Protein AF-A0A929YUT6-F1 (afdb_monomer_lite)

Foldseek 3Di:
DDPVLLVVVLVCLDPVNPQWQKKWKFKAFLVLDTPDTDIDGLVPDDPVVSNVVSVLLSLQSDDDELFFKDKDFFDPVLVDPPHLLVLQVCCQVVQVPPVVSVVVVSVLLSVQVPDSGIKMKMKIKGKHQQFDADPVGDGDNVHRPDIAIKMKIFIWTWDKDDWDWDQDPVVRDTDTDDIDTDTHRGQWIKMPPRQDPNYGDSRIIMIGGPHSVDRSQSSCCSNRVDGGDPRD

Secondary structure (DSSP, 8-state):
--HHHHHHHHHT-STTT--EEEEEEEEE-TTS-EEEEEEEEGGGS-HHHHHHHHHHHHHHT-S-BTTTEEEEEPPGGGGSTTSHHHHHHHHHHTTT--HHHHHHHHHHHHHH---SS-EEEEEEEEEEEEEEE-TTS-EEEEEEEEEEEEEEEEEEEEEEPPP-EEEETTTTEEEEPPP-EEE-S-SEEEEESEEETTEEETTEEEEEESSTT---HHHHHHHHSSPPPP--

Sequence (232 aa):
MNKAGVLEIRKQFTQERCTIDRICSCYVNHEKEKLFVSHRSFGSLPEEETFKYLELFKHTLGGTFGKNLLSISFPLEEEMTGGKQEFLLKLRDGGLKDEALVDEFFDLVIANYANGENYYIILVHASYDVPGVTKDGIEMEDASENVYEYLLCSICPVTLSKAGLGYNEEKNVIEERNRDWQVEQPGKGFLFPAFIDRASDIHELLYFTKKPDELHPEMIEALFGTVPPLSS

pLDDT: mean 93.46, std 7.9, range [44.5, 98.88]

Radius of gyration: 19.02 Å; chains: 1; bounding box: 51×38×54 Å

Structure (mmCIF, N/CA/C/O backbone):
data_AF-A0A929YUT6-F1
#
_entry.id   AF-A0A929YUT6-F1
#
loop_
_atom_site.group_PDB
_atom_site.id
_atom_site.type_symbol
_atom_site.label_atom_id
_atom_site.label_alt_id
_atom_site.label_comp_id
_atom_site.label_asym_id
_atom_site.label_entity_id
_atom_site.label_seq_id
_atom_site.pdbx_PDB_ins_code
_atom_site.Cartn_x
_atom_site.Cartn_y
_atom_site.Cartn_z
_atom_site.occupancy
_atom_site.B_iso_or_equiv
_atom_site.auth_seq_id
_atom_site.auth_comp_id
_atom_site.auth_asym_id
_atom_site.auth_atom_id
_atom_site.pdbx_PDB_model_num
ATOM 1 N N . MET A 1 1 ? 14.159 -6.053 -6.434 1.00 88.75 1 MET A N 1
ATOM 2 C CA . MET A 1 1 ? 14.357 -4.638 -5.958 1.00 88.75 1 MET A CA 1
ATOM 3 C C . MET A 1 1 ? 15.475 -4.558 -4.903 1.00 88.75 1 MET A C 1
ATOM 5 O O . MET A 1 1 ? 15.877 -5.594 -4.401 1.00 88.75 1 MET A O 1
ATOM 9 N N . ASN A 1 2 ? 16.014 -3.382 -4.534 1.00 89.19 2 ASN A N 1
ATOM 10 C CA . ASN A 1 2 ? 17.031 -3.257 -3.463 1.00 89.19 2 ASN A CA 1
ATOM 11 C C . ASN A 1 2 ? 16.737 -2.109 -2.469 1.00 89.19 2 ASN A C 1
ATOM 13 O O . ASN A 1 2 ? 15.826 -1.307 -2.671 1.00 89.19 2 ASN A O 1
ATOM 17 N N . LYS A 1 3 ? 17.527 -2.004 -1.389 1.00 92.38 3 LYS A N 1
ATOM 18 C CA . LYS A 1 3 ? 17.343 -0.980 -0.341 1.00 92.38 3 LYS A CA 1
ATOM 19 C C . LYS A 1 3 ? 17.398 0.461 -0.871 1.00 92.38 3 LYS A C 1
ATOM 21 O O . LYS A 1 3 ? 16.664 1.304 -0.364 1.00 92.38 3 LYS A O 1
ATOM 26 N N . ALA A 1 4 ? 18.263 0.755 -1.843 1.00 92.75 4 ALA A N 1
ATOM 27 C CA . ALA A 1 4 ? 18.391 2.102 -2.396 1.00 92.75 4 ALA A CA 1
ATOM 28 C C . ALA A 1 4 ? 17.132 2.494 -3.182 1.00 92.75 4 ALA A C 1
ATOM 30 O O . ALA A 1 4 ? 16.567 3.551 -2.910 1.00 92.75 4 ALA A O 1
ATOM 31 N N . GLY A 1 5 ? 16.631 1.597 -4.040 1.00 93.88 5 GLY A N 1
ATOM 32 C CA . GLY A 1 5 ? 15.378 1.803 -4.769 1.00 93.88 5 GLY A CA 1
ATOM 33 C C . GLY A 1 5 ? 14.182 2.006 -3.835 1.00 93.88 5 GLY A C 1
ATOM 34 O O . GLY A 1 5 ? 13.392 2.923 -4.029 1.00 93.88 5 GLY A O 1
ATOM 35 N N . VAL A 1 6 ? 14.086 1.223 -2.751 1.00 96.12 6 VAL A N 1
ATOM 36 C CA . VAL A 1 6 ? 13.030 1.408 -1.732 1.00 96.12 6 VAL A CA 1
ATOM 37 C C . VAL A 1 6 ? 13.093 2.794 -1.103 1.00 96.12 6 VAL A C 1
ATOM 39 O O . VAL A 1 6 ? 12.061 3.438 -0.932 1.00 96.12 6 VAL A O 1
ATOM 42 N N . LEU A 1 7 ? 14.289 3.267 -0.749 1.00 95.50 7 LEU A N 1
ATOM 43 C CA . LEU A 1 7 ? 14.448 4.594 -0.159 1.00 95.50 7 LEU A CA 1
ATOM 44 C C . LEU A 1 7 ? 14.091 5.708 -1.147 1.00 95.50 7 LEU A C 1
ATOM 46 O O . LEU A 1 7 ? 13.521 6.708 -0.721 1.00 95.50 7 LEU A O 1
ATOM 50 N N . GLU A 1 8 ? 14.400 5.544 -2.432 1.00 95.44 8 GLU A N 1
ATOM 51 C CA . GLU A 1 8 ? 14.062 6.517 -3.474 1.00 95.44 8 GLU A CA 1
ATOM 52 C C . GLU A 1 8 ? 12.549 6.681 -3.638 1.00 95.44 8 GLU A C 1
ATOM 54 O O . GLU A 1 8 ? 12.048 7.803 -3.542 1.00 95.44 8 GLU A O 1
ATOM 59 N N . ILE A 1 9 ? 11.807 5.576 -3.746 1.00 97.19 9 ILE A N 1
ATOM 60 C CA . ILE A 1 9 ? 10.341 5.634 -3.812 1.00 97.19 9 ILE A CA 1
ATOM 61 C C . ILE A 1 9 ? 9.755 6.166 -2.502 1.00 97.19 9 ILE A C 1
ATOM 63 O O . ILE A 1 9 ? 8.898 7.046 -2.502 1.00 97.19 9 ILE A O 1
ATOM 67 N N . ARG A 1 10 ? 10.266 5.717 -1.350 1.00 96.94 10 ARG A N 1
ATOM 68 C CA . ARG A 1 10 ? 9.789 6.177 -0.038 1.00 96.94 10 ARG A CA 1
ATOM 69 C C . ARG A 1 10 ? 9.948 7.692 0.159 1.00 96.94 10 ARG A C 1
ATOM 71 O O . ARG A 1 10 ? 9.152 8.286 0.890 1.00 96.94 10 ARG A O 1
ATOM 78 N N . LYS A 1 11 ? 10.954 8.327 -0.459 1.00 95.75 11 LYS A N 1
ATOM 79 C CA . LYS A 1 11 ? 11.141 9.790 -0.427 1.00 95.75 11 LYS A CA 1
ATOM 80 C C . LYS A 1 11 ? 10.036 10.549 -1.166 1.00 95.75 11 LYS A C 1
ATOM 82 O O . LYS A 1 11 ? 9.819 11.706 -0.822 1.00 95.75 11 LYS A O 1
ATOM 87 N N . GLN A 1 12 ? 9.329 9.915 -2.104 1.00 96.50 12 GLN A N 1
ATOM 88 C CA . GLN A 1 12 ? 8.203 10.538 -2.809 1.00 96.50 12 GLN A CA 1
ATOM 89 C C . GLN A 1 12 ? 6.985 10.725 -1.898 1.00 96.50 12 GLN A C 1
ATOM 91 O O . GLN A 1 12 ? 6.124 11.548 -2.172 1.00 96.50 12 GLN A O 1
ATOM 96 N N . PHE A 1 13 ? 6.902 10.024 -0.763 1.00 96.94 13 PHE A N 1
ATOM 97 C CA . PHE A 1 13 ? 5.751 10.115 0.140 1.00 96.94 13 PHE A CA 1
ATOM 98 C C . PHE A 1 13 ? 5.829 11.307 1.108 1.00 96.94 13 PHE A C 1
ATOM 100 O O . PHE A 1 13 ? 5.730 11.165 2.331 1.00 96.94 13 PHE A O 1
ATOM 107 N N . THR A 1 14 ? 6.029 12.504 0.566 1.00 95.12 14 THR A N 1
ATOM 108 C CA . THR A 1 14 ? 5.912 13.800 1.253 1.00 95.12 14 THR A CA 1
ATOM 109 C C . THR A 1 14 ? 4.989 14.704 0.444 1.00 95.12 14 THR A C 1
ATOM 111 O O . THR A 1 14 ? 4.845 14.503 -0.753 1.00 95.12 14 THR A O 1
ATOM 114 N N . GLN A 1 15 ? 4.366 15.707 1.064 1.00 90.50 15 GLN A N 1
ATOM 115 C CA . GLN A 1 15 ? 3.465 16.619 0.341 1.00 90.50 15 GLN A CA 1
ATOM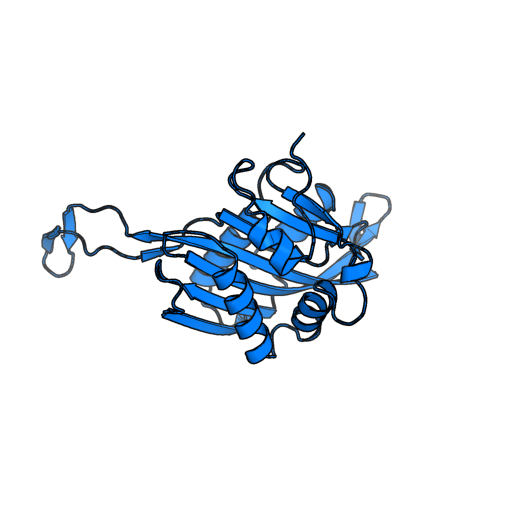 116 C C . GLN A 1 15 ? 4.150 17.303 -0.853 1.00 90.50 15 GLN A C 1
ATOM 118 O O . GLN A 1 15 ? 3.537 17.471 -1.897 1.00 90.50 15 GLN A O 1
ATOM 123 N N . GLU A 1 16 ? 5.432 17.643 -0.711 1.00 90.94 16 GLU A N 1
ATOM 124 C CA . GLU A 1 16 ? 6.223 18.337 -1.735 1.00 90.94 16 GLU A CA 1
ATOM 125 C C . GLU A 1 16 ? 6.629 17.443 -2.915 1.00 90.94 16 GLU A C 1
ATOM 127 O O . GLU A 1 16 ? 6.862 17.951 -4.005 1.00 90.94 16 GLU A O 1
ATOM 132 N N . ARG A 1 17 ? 6.757 16.126 -2.697 1.00 92.75 17 ARG A N 1
ATOM 133 C CA . ARG A 1 17 ? 7.277 15.168 -3.692 1.00 92.75 17 ARG A CA 1
ATOM 134 C C . ARG A 1 17 ? 6.241 14.141 -4.150 1.00 92.75 17 ARG A C 1
ATOM 136 O O . ARG A 1 17 ? 6.561 13.265 -4.943 1.00 92.75 17 ARG A O 1
ATOM 143 N N . CYS A 1 18 ? 5.024 14.193 -3.616 1.00 93.69 18 CYS A N 1
ATOM 144 C CA . CYS A 1 18 ? 4.011 13.178 -3.864 1.00 93.69 18 CYS A CA 1
ATOM 145 C C . CYS A 1 18 ? 3.589 13.166 -5.330 1.00 93.69 18 CYS A C 1
ATOM 147 O O . CYS A 1 18 ? 3.036 14.139 -5.833 1.00 93.69 18 CYS A O 1
ATOM 149 N N . THR A 1 19 ? 3.772 12.016 -5.974 1.00 95.69 19 THR A N 1
ATOM 150 C CA . THR A 1 19 ? 3.387 11.778 -7.370 1.00 95.69 19 THR A CA 1
ATOM 151 C C . THR A 1 19 ? 2.158 10.879 -7.523 1.00 95.69 19 THR A C 1
ATOM 153 O O . THR A 1 19 ? 1.845 10.424 -8.620 1.00 95.69 19 THR A O 1
ATOM 156 N N . ILE A 1 20 ? 1.459 10.599 -6.418 1.00 98.38 20 ILE A N 1
ATOM 157 C CA . ILE A 1 20 ? 0.225 9.809 -6.416 1.00 98.38 20 ILE A CA 1
ATOM 158 C C . ILE A 1 20 ? -0.898 10.636 -7.045 1.00 98.38 20 ILE A C 1
ATOM 160 O O . ILE A 1 20 ? -1.237 11.708 -6.542 1.00 98.38 20 ILE A O 1
ATOM 164 N N . ASP A 1 21 ? -1.519 10.119 -8.102 1.00 97.94 21 ASP A N 1
ATOM 165 C CA . ASP A 1 21 ? -2.646 10.769 -8.778 1.00 97.94 21 ASP A CA 1
ATOM 166 C C . ASP A 1 21 ? -4.008 10.163 -8.394 1.00 97.94 21 ASP A C 1
ATOM 168 O O . ASP A 1 21 ? -5.021 10.882 -8.346 1.00 97.94 21 ASP A O 1
ATOM 172 N N . ARG A 1 22 ? -4.049 8.872 -8.037 1.00 98.56 22 ARG A N 1
ATOM 173 C CA . ARG A 1 22 ? -5.286 8.140 -7.727 1.00 98.56 22 ARG A CA 1
ATOM 174 C C . ARG A 1 22 ? -5.154 7.306 -6.456 1.00 98.56 22 ARG A C 1
ATOM 176 O O . ARG A 1 22 ? -4.128 6.679 -6.203 1.00 98.56 22 ARG A O 1
ATOM 183 N N . ILE A 1 23 ? -6.237 7.272 -5.683 1.00 98.69 23 ILE A N 1
ATOM 184 C CA . ILE A 1 23 ? -6.407 6.410 -4.514 1.00 98.69 23 ILE A CA 1
ATOM 185 C C . ILE A 1 23 ? -7.760 5.714 -4.574 1.00 98.69 23 ILE A C 1
ATOM 187 O O . ILE A 1 23 ? -8.810 6.345 -4.729 1.00 98.69 23 ILE A O 1
ATOM 191 N N . CYS A 1 24 ? -7.715 4.401 -4.422 1.00 98.81 24 CYS A N 1
ATOM 192 C CA . CYS A 1 24 ? -8.871 3.546 -4.268 1.00 98.81 24 CYS A CA 1
ATOM 193 C C . CYS A 1 24 ? -8.775 2.828 -2.929 1.00 98.81 24 CYS A C 1
ATOM 195 O O . CYS A 1 24 ? -7.688 2.440 -2.498 1.00 98.81 24 CYS A O 1
ATOM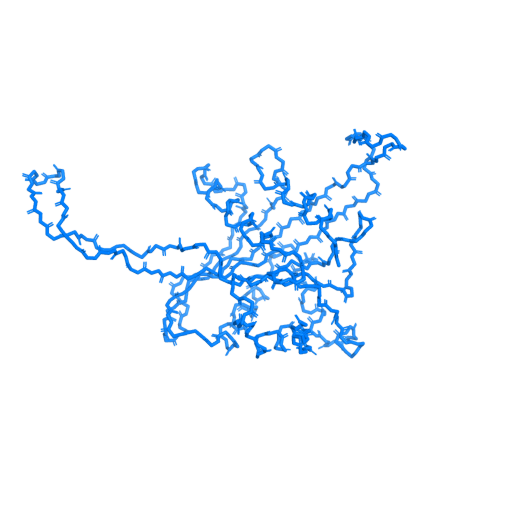 197 N N . SER A 1 25 ? -9.900 2.651 -2.249 1.00 98.62 25 SER A N 1
ATOM 198 C CA . SER A 1 25 ? -9.889 1.988 -0.953 1.00 98.62 25 SER A CA 1
ATOM 199 C C . SER A 1 25 ? -11.158 1.213 -0.653 1.00 98.62 25 SER A C 1
ATOM 201 O O . SER A 1 25 ? -12.230 1.528 -1.167 1.00 98.62 25 SER A O 1
ATOM 203 N N . CYS A 1 26 ? -11.017 0.197 0.197 1.00 98.62 26 CYS A N 1
ATOM 204 C CA . CYS A 1 26 ? -12.098 -0.683 0.609 1.00 98.62 26 CYS A CA 1
ATOM 205 C C . CYS A 1 26 ? -11.988 -1.015 2.102 1.00 98.62 26 CYS A C 1
ATOM 207 O O . CYS A 1 26 ? -10.949 -1.496 2.556 1.00 98.62 26 CYS A O 1
ATOM 209 N N . TYR A 1 27 ? -13.045 -0.752 2.874 1.00 98.50 27 TYR A N 1
ATOM 210 C CA . TYR A 1 27 ? -13.156 -1.183 4.271 1.00 98.50 27 TYR A CA 1
ATOM 211 C C . TYR A 1 27 ? -13.954 -2.478 4.348 1.00 98.50 27 TYR A C 1
ATOM 213 O O . TYR A 1 27 ? -15.083 -2.541 3.858 1.00 98.50 27 TYR A O 1
ATOM 221 N N . VAL A 1 28 ? -13.367 -3.486 4.986 1.00 98.38 28 VAL A N 1
ATOM 222 C CA . VAL A 1 28 ? -13.882 -4.851 5.044 1.00 98.38 28 VAL A CA 1
ATOM 223 C C . VAL A 1 28 ? -14.043 -5.266 6.501 1.00 98.38 28 VAL A C 1
ATOM 225 O O . VAL A 1 28 ? -13.145 -5.050 7.322 1.00 98.38 28 VAL A O 1
ATOM 228 N N . ASN A 1 29 ? -15.194 -5.843 6.839 1.00 96.75 29 ASN A N 1
ATOM 229 C CA . ASN A 1 29 ? -15.431 -6.383 8.176 1.00 96.75 29 ASN A CA 1
ATOM 230 C C . ASN A 1 29 ? -14.872 -7.813 8.332 1.00 96.75 29 ASN A C 1
ATOM 232 O O . ASN A 1 29 ? -14.442 -8.453 7.374 1.00 96.75 29 ASN A O 1
ATOM 236 N N . HIS A 1 30 ? -14.900 -8.329 9.557 1.00 95.06 30 HIS A N 1
ATOM 237 C CA . HIS A 1 30 ? -14.489 -9.697 9.889 1.00 95.06 30 HIS A CA 1
ATOM 238 C C . HIS A 1 30 ? -15.296 -10.801 9.175 1.00 95.06 30 HIS A C 1
ATOM 240 O O . HIS A 1 30 ? -14.825 -11.933 9.085 1.00 95.06 30 HIS A O 1
ATOM 246 N N . GLU A 1 31 ? -16.481 -10.487 8.642 1.00 95.88 31 GLU A N 1
ATOM 247 C CA . GLU A 1 31 ? -17.315 -11.398 7.841 1.00 95.88 31 GLU A CA 1
ATOM 248 C C . GLU A 1 31 ? -16.981 -11.339 6.339 1.00 95.88 31 GLU A C 1
ATOM 250 O O . GLU A 1 31 ? -17.645 -11.987 5.534 1.00 95.88 31 GLU A O 1
ATOM 255 N N . LYS A 1 32 ? -15.914 -10.615 5.962 1.00 96.12 32 LYS A N 1
ATOM 256 C CA . LYS A 1 32 ? -15.459 -10.396 4.579 1.00 96.12 32 LYS A CA 1
ATOM 257 C C . LYS A 1 32 ? -16.423 -9.573 3.716 1.00 96.12 32 LYS A C 1
ATOM 259 O O . LYS A 1 32 ? -16.364 -9.632 2.491 1.00 96.12 32 LYS A O 1
ATOM 264 N N . GLU A 1 33 ? -17.273 -8.758 4.330 1.00 97.00 33 GLU A N 1
ATOM 265 C CA . GLU A 1 33 ? -18.179 -7.861 3.615 1.00 97.00 33 GLU A CA 1
ATOM 266 C C . GLU A 1 33 ? -17.541 -6.486 3.388 1.00 97.00 33 GLU A C 1
ATOM 268 O O . GLU A 1 33 ? -16.958 -5.889 4.300 1.00 97.00 33 GLU A O 1
ATOM 273 N N . LYS A 1 34 ? -17.700 -5.950 2.172 1.00 98.00 34 LYS A N 1
ATOM 274 C CA . LYS A 1 34 ? -17.302 -4.582 1.819 1.00 98.00 34 LYS A CA 1
ATOM 275 C C . LYS A 1 34 ? -18.282 -3.588 2.458 1.00 98.00 34 LYS A C 1
ATOM 277 O O . LYS A 1 34 ? -19.408 -3.437 1.995 1.00 98.00 34 LYS A O 1
ATOM 282 N N . LEU A 1 35 ? -17.854 -2.883 3.505 1.00 97.69 35 LEU A N 1
ATOM 283 C CA . LEU A 1 35 ? -18.658 -1.852 4.178 1.00 97.69 35 LEU A CA 1
ATOM 284 C C . LEU A 1 35 ? -18.513 -0.467 3.540 1.00 97.69 35 LEU A C 1
ATOM 286 O O . LEU A 1 35 ? -19.391 0.383 3.681 1.00 97.69 35 LEU A O 1
ATOM 290 N N . PHE A 1 36 ? -17.392 -0.220 2.868 1.00 97.62 36 PHE A N 1
ATOM 291 C CA . PHE A 1 36 ? -17.112 1.031 2.173 1.00 97.62 36 PHE A CA 1
ATOM 292 C C . PHE A 1 36 ? -16.167 0.767 1.005 1.00 97.62 36 PHE A C 1
ATOM 294 O O . PHE A 1 36 ? -15.209 0.012 1.157 1.00 97.62 36 PHE A O 1
ATOM 301 N N . VAL A 1 37 ? -16.423 1.415 -0.131 1.00 98.25 37 VAL A N 1
ATOM 302 C CA . VAL A 1 37 ? -15.556 1.427 -1.315 1.00 98.25 37 VAL A CA 1
ATOM 303 C C . VAL A 1 37 ? -15.474 2.864 -1.825 1.00 98.25 37 VAL A C 1
ATOM 305 O O . VAL A 1 37 ? -16.474 3.584 -1.824 1.00 98.25 37 VAL A O 1
ATOM 308 N N . SER A 1 38 ? -14.286 3.303 -2.230 1.00 97.75 38 SER A N 1
ATOM 309 C CA . SER A 1 38 ? -14.050 4.667 -2.699 1.00 97.75 38 SER A CA 1
ATOM 310 C C . SER A 1 38 ? -13.020 4.707 -3.815 1.00 97.75 38 SER A C 1
ATOM 312 O O . SER A 1 38 ? -12.011 4.007 -3.764 1.00 97.75 38 SER A O 1
ATOM 314 N N . HIS A 1 39 ? -13.253 5.588 -4.788 1.00 97.94 39 HIS A N 1
ATOM 315 C CA . HIS A 1 39 ? -12.343 5.885 -5.889 1.00 97.94 39 HIS A CA 1
ATOM 316 C C . HIS A 1 39 ? -12.212 7.403 -6.005 1.00 97.94 39 HIS A C 1
ATOM 318 O O . HIS A 1 39 ? -13.177 8.102 -6.315 1.00 97.94 39 HIS A O 1
ATOM 324 N N . ARG A 1 40 ? -11.028 7.947 -5.721 1.00 96.75 40 ARG A N 1
ATOM 325 C CA . ARG A 1 40 ? -10.808 9.399 -5.688 1.00 96.75 40 ARG A CA 1
ATOM 326 C C . ARG A 1 40 ? -9.488 9.767 -6.343 1.00 96.75 40 ARG A C 1
ATOM 328 O O . ARG A 1 40 ? -8.531 8.998 -6.339 1.00 96.75 40 ARG A O 1
ATOM 335 N N . SER A 1 41 ? -9.426 10.983 -6.879 1.00 97.25 41 SER A N 1
ATOM 336 C CA . SER A 1 41 ? -8.128 11.601 -7.154 1.00 97.25 41 SER A CA 1
ATOM 337 C C . SER A 1 41 ? -7.444 11.907 -5.826 1.00 97.25 41 SER A C 1
ATOM 339 O O . SER A 1 41 ? -8.081 12.455 -4.920 1.00 97.25 41 SER A O 1
ATOM 341 N N . PHE A 1 42 ? -6.163 11.566 -5.708 1.00 97.06 42 PHE A N 1
ATOM 342 C CA . PHE A 1 42 ? -5.416 11.764 -4.467 1.00 97.06 42 PHE A CA 1
ATOM 343 C C . PHE A 1 42 ? -5.301 13.251 -4.106 1.00 97.06 42 PHE A C 1
ATOM 345 O O . PHE A 1 42 ? -5.515 13.623 -2.957 1.00 97.06 42 PHE A O 1
ATOM 352 N N . GLY A 1 43 ? -5.125 14.124 -5.104 1.00 95.19 43 GLY A N 1
ATOM 353 C CA . GLY A 1 43 ? -5.098 15.579 -4.916 1.00 95.19 43 GLY A CA 1
ATOM 354 C C . GLY A 1 43 ? -6.426 16.200 -4.452 1.00 95.19 43 GLY A C 1
ATOM 355 O O . GLY A 1 43 ? -6.464 17.386 -4.147 1.00 95.19 43 GLY A O 1
ATOM 356 N N . SER A 1 44 ? -7.519 15.425 -4.395 1.00 95.62 44 SER A N 1
ATOM 357 C CA . SER A 1 44 ? -8.814 15.881 -3.857 1.00 95.62 44 SER A CA 1
ATOM 358 C C . SER A 1 44 ? -8.988 15.624 -2.356 1.00 95.62 44 SER A C 1
ATOM 360 O O . SER A 1 44 ? -10.037 15.960 -1.798 1.00 95.62 44 SER A O 1
ATOM 362 N N . LEU A 1 45 ? -8.022 14.962 -1.714 1.00 96.19 45 LEU A N 1
ATOM 363 C CA . LEU A 1 45 ? -8.071 14.678 -0.286 1.00 96.19 45 LEU A CA 1
ATOM 364 C C . LEU A 1 45 ? -7.736 15.933 0.537 1.00 96.19 45 LEU A C 1
ATOM 366 O O . LEU A 1 45 ? -6.888 16.728 0.128 1.00 96.19 45 LEU A O 1
ATOM 370 N N . PRO A 1 46 ? -8.348 16.104 1.722 1.00 95.81 46 PRO A N 1
ATOM 371 C CA . PRO A 1 46 ? -7.884 17.074 2.704 1.00 95.81 46 PRO A CA 1
ATOM 372 C C . PRO A 1 46 ? -6.402 16.875 3.051 1.00 95.81 46 PRO A C 1
ATOM 374 O O . PRO A 1 46 ? -5.881 15.756 3.047 1.00 95.81 46 PRO A O 1
ATOM 377 N N . GLU A 1 47 ? -5.719 17.964 3.395 1.00 92.25 47 GLU A N 1
ATOM 378 C CA . GLU A 1 47 ? -4.283 17.946 3.687 1.00 92.25 47 GLU A CA 1
ATOM 379 C C . GLU A 1 47 ? -3.934 17.036 4.880 1.00 92.25 47 GLU A C 1
ATOM 381 O O . GLU A 1 47 ? -2.978 16.257 4.822 1.00 92.25 47 GLU A O 1
ATOM 386 N N . GLU A 1 48 ? -4.751 17.075 5.936 1.00 92.38 48 GLU A N 1
ATOM 387 C CA . GLU A 1 48 ? -4.579 16.240 7.129 1.00 92.38 48 GLU A CA 1
ATOM 388 C C . GLU A 1 48 ? -4.700 14.744 6.806 1.00 92.38 48 GLU A C 1
ATOM 390 O O . GLU A 1 48 ? -3.890 13.938 7.271 1.00 92.38 48 GLU A O 1
ATOM 395 N N . GLU A 1 49 ? -5.670 14.367 5.964 1.00 94.56 49 GLU A N 1
ATOM 396 C CA . GLU A 1 49 ? -5.835 12.989 5.490 1.00 94.56 49 GLU A CA 1
ATOM 397 C C . GLU A 1 49 ? -4.645 12.566 4.627 1.00 94.56 49 GLU A C 1
ATOM 399 O O . GLU A 1 49 ? -4.091 11.483 4.816 1.00 94.56 49 GLU A O 1
ATOM 404 N N . THR A 1 50 ? -4.208 13.448 3.724 1.00 95.81 50 THR A N 1
ATOM 405 C CA . THR A 1 50 ? -3.062 13.219 2.838 1.00 95.81 50 THR A CA 1
ATOM 406 C C . THR A 1 50 ? -1.818 12.867 3.646 1.00 95.81 50 THR A C 1
ATOM 408 O O . THR A 1 50 ? -1.177 11.851 3.377 1.00 95.81 50 THR A O 1
ATOM 411 N N . PHE A 1 51 ? -1.505 13.638 4.693 1.00 95.88 51 PHE A N 1
ATOM 412 C CA . PHE A 1 51 ? -0.366 13.354 5.567 1.00 95.88 51 PHE A CA 1
ATOM 413 C C . PHE A 1 51 ? -0.446 11.949 6.190 1.00 95.88 51 PHE A C 1
ATOM 415 O O . PHE A 1 51 ? 0.544 11.214 6.195 1.00 95.88 51 PHE A O 1
ATOM 422 N N . LYS A 1 52 ? -1.631 11.541 6.665 1.00 97.19 52 LYS A N 1
ATOM 423 C CA . LYS A 1 52 ? -1.845 10.206 7.247 1.00 97.19 52 LYS A CA 1
ATOM 424 C C . LYS A 1 52 ? -1.689 9.089 6.216 1.00 97.19 52 LYS A C 1
ATOM 426 O O . LYS A 1 52 ? -1.037 8.091 6.517 1.00 97.19 52 LYS A O 1
ATOM 431 N N . TYR A 1 53 ? -2.211 9.255 5.003 1.00 98.31 53 TYR A N 1
ATOM 432 C CA . TYR A 1 53 ? -2.027 8.276 3.928 1.00 98.31 53 TYR A CA 1
ATOM 433 C C . TYR A 1 53 ? -0.554 8.124 3.532 1.00 98.31 53 TYR A C 1
ATOM 435 O O . TYR A 1 53 ? -0.050 7.003 3.460 1.00 98.31 53 TYR A O 1
ATOM 443 N N . LEU A 1 54 ? 0.171 9.234 3.365 1.00 98.31 54 LEU A N 1
ATOM 444 C CA . LEU A 1 54 ? 1.601 9.206 3.047 1.00 98.31 54 LEU A CA 1
ATOM 445 C C . LEU A 1 54 ? 2.427 8.494 4.135 1.00 98.31 54 LEU A C 1
ATOM 447 O O . LEU A 1 54 ? 3.369 7.763 3.818 1.00 98.31 54 LEU A O 1
ATOM 451 N N . GLU A 1 55 ? 2.067 8.648 5.414 1.00 98.00 55 GLU A N 1
ATOM 452 C CA . GLU A 1 55 ? 2.669 7.883 6.515 1.00 98.00 55 GLU A CA 1
ATOM 453 C C . GLU A 1 55 ? 2.403 6.372 6.386 1.00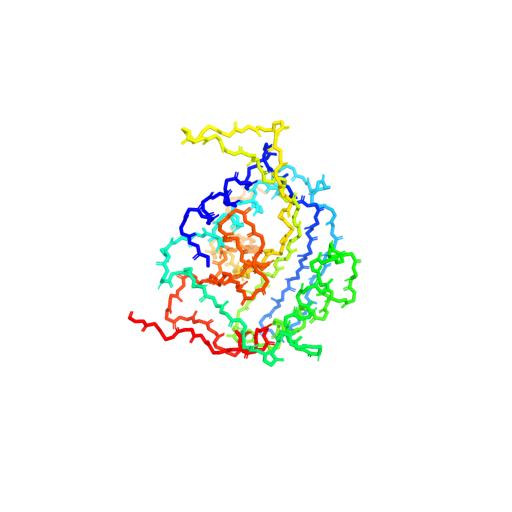 98.00 55 GLU A C 1
ATOM 455 O O . GLU A 1 55 ? 3.331 5.572 6.537 1.00 98.00 55 GLU A O 1
ATOM 460 N N . LEU A 1 56 ? 1.178 5.952 6.046 1.00 98.56 56 LEU A N 1
ATOM 461 C CA . LEU A 1 56 ? 0.855 4.535 5.811 1.00 98.56 56 LEU A CA 1
ATOM 462 C C . LEU A 1 56 ? 1.670 3.950 4.646 1.00 98.56 56 LEU A C 1
ATOM 464 O O . LEU A 1 56 ? 2.228 2.854 4.760 1.00 98.56 56 LEU A O 1
ATOM 468 N N . PHE A 1 57 ? 1.819 4.691 3.549 1.00 98.62 57 PHE A N 1
ATOM 469 C CA . PHE A 1 57 ? 2.610 4.263 2.390 1.00 98.62 57 PHE A CA 1
ATOM 470 C C . PHE A 1 57 ? 4.095 4.141 2.727 1.00 98.62 57 PHE A C 1
ATOM 472 O O . PHE A 1 57 ? 4.737 3.136 2.409 1.00 98.62 57 PHE A O 1
ATOM 479 N N . LYS A 1 58 ? 4.633 5.098 3.494 1.00 98.25 58 LYS A N 1
ATOM 480 C CA . LYS A 1 58 ? 5.967 4.978 4.092 1.00 98.25 58 LYS A CA 1
ATOM 481 C C . LYS A 1 58 ? 6.075 3.709 4.928 1.00 98.25 58 LYS A C 1
ATOM 483 O O . LYS A 1 58 ? 7.053 2.985 4.785 1.00 98.25 58 LYS A O 1
ATOM 488 N N . HIS A 1 59 ? 5.116 3.399 5.793 1.00 98.25 59 HIS A N 1
ATOM 489 C CA . HIS A 1 59 ? 5.173 2.171 6.591 1.00 98.25 59 HIS A CA 1
ATOM 490 C C . HIS A 1 59 ? 5.133 0.893 5.743 1.00 98.25 59 HIS A C 1
ATOM 492 O O . HIS A 1 59 ? 5.832 -0.057 6.088 1.00 98.25 59 HIS A O 1
ATOM 498 N N . THR A 1 60 ? 4.421 0.905 4.616 1.00 98.44 60 THR A N 1
ATOM 499 C CA . THR A 1 60 ? 4.378 -0.212 3.656 1.00 98.44 60 THR A CA 1
ATOM 500 C C . THR A 1 60 ? 5.731 -0.445 2.982 1.00 98.44 60 THR A C 1
ATOM 502 O O . THR A 1 60 ? 6.109 -1.577 2.725 1.00 98.44 60 THR A O 1
ATOM 505 N N . LEU A 1 61 ? 6.528 0.603 2.768 1.00 97.44 61 LEU A N 1
ATOM 506 C CA . LEU A 1 61 ? 7.913 0.499 2.285 1.00 97.44 61 LEU A CA 1
ATOM 507 C C . LEU A 1 61 ? 8.938 0.557 3.433 1.00 97.44 61 LEU A C 1
ATOM 509 O O . LEU A 1 61 ? 10.018 1.146 3.309 1.00 97.44 61 LEU A O 1
ATOM 513 N N . GLY A 1 62 ? 8.568 0.049 4.611 1.00 94.94 62 GLY A N 1
ATOM 514 C CA . GLY A 1 62 ? 9.371 0.093 5.832 1.00 94.94 62 GLY A CA 1
ATOM 515 C C . GLY A 1 62 ? 9.945 -1.252 6.264 1.00 94.94 62 GLY A C 1
ATOM 516 O O . GLY A 1 62 ? 9.563 -2.312 5.783 1.00 94.94 62 GLY A O 1
ATOM 517 N N . GLY A 1 63 ? 10.859 -1.200 7.233 1.00 95.06 63 GLY A N 1
ATOM 518 C CA . GLY A 1 63 ? 11.470 -2.388 7.830 1.00 95.06 63 GLY A CA 1
ATOM 519 C C . GLY A 1 63 ? 12.759 -2.841 7.141 1.00 95.06 63 GLY A C 1
ATOM 520 O O . GLY A 1 63 ? 13.414 -2.083 6.423 1.00 95.06 63 GLY A O 1
ATOM 521 N N . THR A 1 64 ? 13.170 -4.074 7.432 1.00 94.75 64 THR A N 1
ATOM 522 C CA . THR A 1 64 ? 14.440 -4.638 6.963 1.00 94.75 64 THR A CA 1
ATOM 523 C C . THR A 1 64 ? 14.255 -5.371 5.636 1.00 94.75 64 THR A C 1
ATOM 525 O O . THR A 1 64 ? 13.409 -6.258 5.519 1.00 94.75 64 THR A O 1
ATOM 528 N N . PHE A 1 65 ? 15.075 -5.030 4.641 1.00 91.94 65 PHE A N 1
ATOM 529 C CA . PHE A 1 65 ? 15.116 -5.733 3.357 1.00 91.94 65 PHE A CA 1
ATOM 530 C C . PHE A 1 65 ? 15.566 -7.190 3.539 1.00 91.94 65 PHE A C 1
ATOM 532 O O . PHE A 1 65 ? 16.496 -7.445 4.302 1.00 91.94 65 PHE A O 1
ATOM 539 N N . GLY A 1 66 ? 14.892 -8.131 2.878 1.00 90.81 66 GLY A N 1
ATOM 540 C CA . GLY A 1 66 ? 15.075 -9.576 3.057 1.00 90.81 66 GLY A CA 1
ATOM 541 C C . GLY A 1 66 ? 14.339 -10.167 4.266 1.00 90.81 66 GLY A C 1
ATOM 542 O O . GLY A 1 66 ? 14.394 -11.371 4.473 1.00 90.81 66 GLY A O 1
ATOM 543 N N . LYS A 1 67 ? 13.648 -9.342 5.068 1.00 92.88 67 LYS A N 1
ATOM 544 C CA . LYS A 1 67 ? 12.861 -9.791 6.230 1.00 92.88 67 LYS A CA 1
ATOM 545 C C . LYS A 1 67 ? 11.429 -9.256 6.201 1.00 92.88 67 LYS A C 1
ATOM 547 O O . LYS A 1 67 ? 10.483 -10.027 6.160 1.00 92.88 67 LYS A O 1
ATOM 552 N N . ASN A 1 68 ? 11.271 -7.935 6.240 1.00 96.12 68 ASN A N 1
ATOM 553 C CA . ASN A 1 68 ? 9.972 -7.269 6.107 1.00 96.12 68 ASN A CA 1
ATOM 554 C C . ASN A 1 68 ? 9.632 -6.973 4.651 1.00 96.12 68 ASN A C 1
ATOM 556 O O . ASN A 1 68 ? 8.463 -6.977 4.294 1.00 96.12 68 ASN A O 1
ATOM 560 N N . LEU A 1 69 ? 10.654 -6.680 3.846 1.00 96.50 69 LEU A N 1
ATOM 561 C CA . LEU A 1 69 ? 10.527 -6.360 2.430 1.00 96.50 69 LEU A CA 1
ATOM 562 C C . LEU A 1 69 ? 11.171 -7.482 1.622 1.00 96.50 69 LEU A C 1
ATOM 564 O O . LEU A 1 69 ? 12.379 -7.698 1.734 1.00 96.50 69 LEU A O 1
ATOM 568 N N . LEU A 1 70 ? 10.370 -8.195 0.843 1.00 95.25 70 LEU A N 1
ATOM 569 C CA . LEU A 1 70 ? 10.772 -9.371 0.079 1.00 95.25 70 LEU A CA 1
ATOM 570 C C . LEU A 1 70 ? 10.612 -9.062 -1.408 1.00 95.25 70 LEU A C 1
ATOM 572 O O . LEU A 1 70 ? 9.565 -8.572 -1.820 1.00 95.25 70 LEU A O 1
ATOM 576 N N . SER A 1 71 ? 11.646 -9.314 -2.211 1.00 94.38 71 SER A N 1
ATOM 577 C CA . SER A 1 71 ? 11.478 -9.306 -3.670 1.00 94.38 71 SER A CA 1
ATOM 578 C C . SER A 1 71 ? 10.848 -10.623 -4.091 1.00 94.38 71 SER A C 1
ATOM 580 O O . SER A 1 71 ? 11.292 -11.685 -3.652 1.00 94.38 71 SER A O 1
ATOM 582 N N . ILE A 1 72 ? 9.796 -10.530 -4.892 1.00 93.50 72 ILE A N 1
ATOM 583 C CA . ILE A 1 72 ? 9.053 -11.668 -5.417 1.00 93.50 72 ILE A CA 1
ATOM 584 C C . ILE A 1 72 ? 9.078 -11.554 -6.936 1.00 93.50 72 ILE A C 1
ATOM 586 O O . ILE A 1 72 ? 8.707 -10.511 -7.469 1.00 93.50 72 ILE A O 1
ATOM 590 N N . SER A 1 73 ? 9.518 -12.613 -7.608 1.00 93.62 73 SER A N 1
ATOM 591 C CA . SER A 1 73 ? 9.499 -12.706 -9.069 1.00 93.62 73 SER A CA 1
ATOM 592 C C . SER A 1 73 ? 8.251 -13.449 -9.530 1.00 93.62 73 SER A C 1
ATOM 594 O O . SER A 1 73 ? 7.842 -14.430 -8.895 1.00 93.62 73 SER A O 1
ATOM 596 N N . PHE A 1 74 ? 7.672 -13.008 -10.642 1.00 93.75 74 PHE A N 1
ATOM 597 C CA . PHE A 1 74 ? 6.611 -13.755 -11.304 1.00 93.75 74 PHE A CA 1
ATOM 598 C C . PHE A 1 74 ? 7.192 -15.019 -11.957 1.00 93.75 74 PHE A C 1
ATOM 600 O O . PHE A 1 74 ? 8.274 -14.979 -12.548 1.00 93.75 74 PHE A O 1
ATOM 607 N N . PRO A 1 75 ? 6.511 -16.170 -11.862 1.00 93.44 75 PRO A N 1
ATOM 608 C CA . PRO A 1 75 ? 6.815 -17.314 -12.708 1.00 93.44 75 PRO A CA 1
ATOM 609 C C . PRO A 1 75 ? 6.534 -16.977 -14.174 1.00 93.44 75 PRO A C 1
ATOM 611 O O . PRO A 1 75 ? 5.585 -16.258 -14.465 1.00 93.44 75 PRO A O 1
ATOM 614 N N . LEU A 1 76 ? 7.292 -17.568 -15.104 1.00 90.62 76 LEU A N 1
ATOM 615 C CA . LEU A 1 76 ? 7.141 -17.314 -16.548 1.00 90.62 76 LEU A CA 1
ATOM 616 C C . LEU A 1 76 ? 5.702 -17.500 -17.056 1.00 90.62 76 LEU A C 1
ATOM 618 O O . LEU A 1 76 ? 5.260 -16.778 -17.941 1.00 90.62 76 LEU A O 1
ATOM 622 N N . GLU A 1 77 ? 4.976 -18.469 -16.499 1.00 91.06 77 GLU A N 1
ATOM 623 C CA . GLU A 1 77 ? 3.580 -18.756 -16.850 1.00 91.06 77 GLU A CA 1
ATOM 624 C C . GLU A 1 77 ? 2.648 -17.587 -16.499 1.00 91.06 77 GLU A C 1
ATOM 626 O O . GLU A 1 77 ? 1.716 -17.299 -17.247 1.00 91.06 77 GLU A O 1
ATOM 631 N N . GLU A 1 78 ? 2.941 -16.876 -15.408 1.00 92.25 78 GLU A N 1
ATOM 632 C CA . GLU A 1 78 ? 2.148 -15.746 -14.918 1.00 92.25 78 GLU A CA 1
ATOM 633 C C . GLU A 1 78 ? 2.450 -14.432 -15.642 1.00 92.25 78 GLU A C 1
ATOM 635 O O . GLU A 1 78 ? 1.677 -13.479 -15.528 1.00 92.25 78 GLU A O 1
ATOM 640 N N . GLU A 1 79 ? 3.544 -14.391 -16.407 1.00 90.62 79 GLU A N 1
ATOM 641 C CA . GLU A 1 79 ? 3.900 -13.287 -17.307 1.00 90.62 79 GLU A CA 1
ATOM 642 C C . GLU A 1 79 ? 3.268 -13.430 -18.700 1.00 90.62 79 GLU A C 1
ATOM 644 O O . GLU A 1 79 ? 3.264 -12.492 -19.500 1.00 90.62 79 GLU A O 1
ATOM 649 N N . MET A 1 80 ? 2.731 -14.610 -19.025 1.00 86.44 80 MET A N 1
ATOM 650 C CA . MET A 1 80 ? 2.016 -14.816 -20.281 1.00 86.44 80 MET A CA 1
ATOM 651 C C . MET A 1 80 ? 0.616 -14.192 -20.239 1.00 86.44 80 MET A C 1
ATOM 653 O O . MET A 1 80 ? 0.047 -13.925 -19.182 1.00 86.44 80 MET A O 1
ATOM 657 N N . THR A 1 81 ? 0.014 -14.009 -21.417 1.00 86.75 81 THR A N 1
ATOM 658 C CA . THR A 1 81 ? -1.380 -13.562 -21.539 1.00 86.75 81 THR A CA 1
ATOM 659 C C . THR A 1 81 ? -2.323 -14.469 -20.742 1.00 86.75 81 THR A C 1
ATOM 661 O O . THR A 1 81 ? -2.347 -15.683 -20.941 1.00 86.75 81 THR A O 1
ATOM 664 N N . GLY A 1 82 ? -3.124 -13.866 -19.871 1.00 87.19 82 GLY A N 1
ATOM 665 C CA . GLY A 1 82 ? -4.027 -14.513 -18.924 1.00 87.19 82 GLY A CA 1
ATOM 666 C C . GLY A 1 82 ? -3.434 -14.736 -17.530 1.00 87.19 82 GLY A C 1
ATOM 667 O O . GLY A 1 82 ? -4.183 -15.118 -16.632 1.00 87.19 82 GLY A O 1
ATOM 668 N N . GLY A 1 83 ? -2.133 -14.501 -17.339 1.00 90.44 83 GLY A N 1
ATOM 669 C CA . GLY A 1 83 ? -1.450 -14.641 -16.055 1.00 90.44 83 GLY A CA 1
ATOM 670 C C . GLY A 1 83 ? -1.744 -13.504 -15.071 1.00 90.44 83 GLY A C 1
ATOM 671 O O . GLY A 1 83 ? -2.282 -12.448 -15.427 1.00 90.44 83 GLY A O 1
ATOM 672 N N . LYS A 1 84 ? -1.382 -13.705 -13.800 1.00 93.31 84 LYS A N 1
ATOM 673 C CA . LYS A 1 84 ? -1.605 -12.738 -12.714 1.00 93.31 84 LYS A CA 1
ATOM 674 C C . LYS A 1 84 ? -0.887 -11.407 -12.936 1.00 93.31 84 LYS A C 1
ATOM 676 O O . LYS A 1 84 ? -1.409 -10.368 -12.529 1.00 93.31 84 LYS A O 1
ATOM 681 N N . GLN A 1 85 ? 0.266 -11.408 -13.611 1.00 96.12 85 GLN A N 1
ATOM 682 C CA . GLN A 1 85 ? 0.993 -10.176 -13.924 1.00 96.12 85 GLN A CA 1
ATOM 683 C C . GLN A 1 85 ? 0.157 -9.256 -14.826 1.00 96.12 85 GLN A C 1
ATOM 685 O O . GLN A 1 85 ? 0.090 -8.051 -14.580 1.00 96.12 85 GLN A O 1
ATOM 690 N N . GLU A 1 86 ? -0.543 -9.811 -15.825 1.00 95.75 86 GLU A N 1
ATOM 691 C CA . GLU A 1 86 ? -1.376 -9.030 -16.749 1.00 95.75 86 GLU A CA 1
ATOM 692 C C . GLU A 1 86 ? -2.484 -8.268 -16.007 1.00 95.75 86 GLU A C 1
ATOM 694 O O . GLU A 1 86 ? -2.798 -7.131 -16.358 1.00 95.75 86 GLU A O 1
ATOM 699 N N . PHE A 1 87 ? -3.058 -8.857 -14.955 1.00 96.50 87 PHE A N 1
ATOM 700 C CA . PHE A 1 87 ? -4.080 -8.199 -14.141 1.00 96.50 87 PHE A CA 1
ATOM 701 C C . PHE A 1 87 ? -3.539 -6.945 -13.435 1.00 96.50 87 PHE A C 1
ATOM 703 O O . PHE A 1 87 ? -4.156 -5.879 -13.494 1.00 96.50 87 PHE A O 1
ATOM 710 N N . LEU A 1 88 ? -2.348 -7.034 -12.834 1.00 97.88 88 LEU A N 1
ATOM 711 C CA . LEU A 1 88 ? -1.698 -5.888 -12.190 1.00 97.88 88 LEU A CA 1
ATOM 712 C C . LEU A 1 88 ? -1.229 -4.837 -13.202 1.00 97.88 88 LEU A C 1
ATOM 714 O O . LEU A 1 88 ? -1.336 -3.640 -12.931 1.00 97.88 88 LEU A O 1
ATOM 718 N N . LEU A 1 89 ? -0.755 -5.262 -14.377 1.00 98.06 89 LEU A N 1
ATOM 719 C CA . LEU A 1 89 ? -0.417 -4.357 -15.477 1.00 98.06 89 LEU A CA 1
ATOM 720 C C . LEU A 1 89 ? -1.650 -3.578 -15.944 1.00 98.06 89 LEU A C 1
ATOM 722 O O . LEU A 1 89 ? -1.577 -2.361 -16.054 1.00 98.06 89 LEU A O 1
ATOM 726 N N . LYS A 1 90 ? -2.809 -4.229 -16.111 1.00 98.06 90 LYS A N 1
ATOM 727 C CA . LYS A 1 90 ? -4.068 -3.546 -16.468 1.00 98.06 90 LYS A CA 1
ATOM 728 C C . LYS A 1 90 ? -4.488 -2.506 -15.428 1.00 98.06 90 LYS A C 1
ATOM 730 O O . LYS A 1 90 ? -4.894 -1.407 -15.804 1.00 98.06 90 LYS A O 1
ATOM 735 N N . LEU A 1 91 ? -4.373 -2.824 -14.135 1.00 98.38 91 LEU A N 1
ATOM 736 C CA . LEU A 1 91 ? -4.662 -1.875 -13.050 1.00 98.38 91 LEU A CA 1
ATOM 737 C C . LEU A 1 91 ? -3.736 -0.652 -13.102 1.00 98.38 91 LEU A C 1
ATOM 739 O O . LEU A 1 91 ? -4.213 0.480 -12.981 1.00 98.38 91 LEU A O 1
ATOM 743 N N . ARG A 1 92 ? -2.430 -0.888 -13.292 1.00 98.50 92 ARG A N 1
ATOM 744 C CA . ARG A 1 92 ? -1.403 0.156 -13.389 1.00 98.50 92 ARG A CA 1
ATOM 745 C C . ARG A 1 92 ? -1.617 1.021 -14.624 1.00 98.50 92 ARG A C 1
ATOM 747 O O . ARG A 1 92 ? -1.818 2.216 -14.481 1.00 98.50 92 ARG A O 1
ATOM 754 N N . ASP A 1 93 ? -1.644 0.415 -15.807 1.00 98.12 93 ASP A N 1
ATOM 755 C CA . ASP A 1 93 ? -1.731 1.108 -17.099 1.00 98.12 93 ASP A CA 1
ATOM 756 C C . ASP A 1 93 ? -3.071 1.848 -17.258 1.00 98.12 93 ASP A C 1
ATOM 758 O O . ASP A 1 93 ? -3.174 2.854 -17.960 1.00 98.12 93 ASP A O 1
ATOM 762 N N . GLY A 1 94 ? -4.117 1.376 -16.572 1.00 97.75 94 GLY A N 1
ATOM 763 C CA . GLY A 1 94 ? -5.398 2.069 -16.457 1.00 97.75 94 GLY A CA 1
ATOM 764 C C . GLY A 1 94 ? -5.403 3.242 -15.466 1.00 97.75 94 GLY A C 1
ATOM 765 O O . GLY A 1 94 ? -6.413 3.947 -15.375 1.00 97.75 94 GLY A O 1
ATOM 766 N N . GLY A 1 95 ? -4.332 3.454 -14.693 1.00 98.31 95 GLY A N 1
ATOM 767 C CA . GLY A 1 95 ? -4.244 4.472 -13.642 1.00 98.31 95 GLY A CA 1
ATOM 768 C C . GLY A 1 95 ? -5.337 4.336 -12.577 1.00 98.31 95 GLY A C 1
ATOM 769 O O . GLY A 1 95 ? -5.833 5.342 -12.067 1.00 98.31 95 GLY A O 1
ATOM 770 N N . LEU A 1 96 ? -5.801 3.104 -12.318 1.00 98.56 96 LEU A N 1
ATOM 771 C CA . LEU A 1 96 ? -6.934 2.791 -11.430 1.00 98.56 96 LEU A CA 1
ATOM 772 C C . LEU A 1 96 ? -8.246 3.531 -11.775 1.00 98.56 96 LEU A C 1
ATOM 774 O O . LEU A 1 96 ? -9.058 3.838 -10.895 1.00 98.56 96 LEU A O 1
ATOM 778 N N . LYS A 1 97 ? -8.460 3.856 -13.057 1.00 97.94 97 LYS A N 1
ATOM 779 C CA . LYS A 1 97 ? -9.689 4.516 -13.539 1.00 97.94 97 LYS A CA 1
ATOM 780 C C . LYS A 1 97 ? -10.830 3.541 -13.820 1.00 97.94 97 LYS A C 1
ATOM 782 O O . LYS A 1 97 ? -11.983 3.961 -13.803 1.00 97.94 97 LYS A O 1
ATOM 787 N N . ASP A 1 98 ? -10.515 2.278 -14.091 1.00 98.19 98 ASP A N 1
ATOM 788 C CA . ASP A 1 98 ? -11.513 1.225 -14.260 1.00 98.19 98 ASP A CA 1
ATOM 789 C C . ASP A 1 98 ? -11.970 0.729 -12.882 1.00 98.19 98 ASP A C 1
ATOM 791 O O . ASP A 1 98 ? -11.289 -0.055 -12.222 1.00 98.19 98 ASP A O 1
ATOM 795 N N . GLU A 1 99 ? -13.111 1.241 -12.421 1.00 98.00 99 GLU A N 1
ATOM 796 C CA . GLU A 1 99 ? -13.653 0.917 -11.099 1.00 98.00 99 GLU A CA 1
ATOM 797 C C . GLU A 1 99 ? -14.026 -0.565 -10.969 1.00 98.00 99 GLU A C 1
ATOM 799 O O . GLU A 1 99 ? -13.864 -1.122 -9.887 1.00 98.00 99 GLU A O 1
ATOM 804 N N . ALA A 1 100 ? -14.449 -1.221 -12.057 1.00 98.12 100 ALA A N 1
ATOM 805 C CA . ALA A 1 100 ? -14.789 -2.641 -12.034 1.00 98.12 100 ALA A CA 1
ATOM 806 C C . ALA A 1 100 ? -13.537 -3.506 -11.843 1.00 98.12 100 ALA A C 1
ATOM 808 O O . ALA A 1 100 ? -13.546 -4.433 -11.036 1.00 98.12 100 ALA A O 1
ATOM 809 N N . LEU A 1 101 ? -12.440 -3.157 -12.523 1.00 98.12 101 LEU A N 1
ATOM 810 C CA . LEU A 1 101 ? -11.158 -3.846 -12.361 1.00 98.12 101 LEU A CA 1
ATOM 811 C C . LEU A 1 101 ? -10.591 -3.672 -10.941 1.00 98.12 101 LEU A C 1
ATOM 813 O O . LEU A 1 101 ? -10.040 -4.603 -10.356 1.00 98.12 101 LEU A O 1
ATOM 817 N N . VAL A 1 102 ? -10.742 -2.476 -10.365 1.00 98.69 102 VAL A N 1
ATOM 818 C CA . VAL A 1 102 ? -10.342 -2.199 -8.977 1.00 98.69 102 VAL A CA 1
ATOM 819 C C . VAL A 1 102 ? -11.209 -2.971 -7.976 1.00 98.69 102 VAL A C 1
ATOM 821 O O . VAL A 1 102 ? -10.689 -3.478 -6.982 1.00 98.69 102 VAL A O 1
ATOM 824 N N . ASP A 1 103 ? -12.513 -3.084 -8.224 1.00 98.44 103 ASP A N 1
ATOM 825 C CA . ASP A 1 103 ? -13.418 -3.842 -7.357 1.00 98.44 103 ASP A CA 1
ATOM 826 C C . ASP A 1 103 ? -13.111 -5.350 -7.381 1.00 98.44 103 ASP A C 1
ATOM 828 O O . ASP A 1 103 ? -13.065 -5.978 -6.318 1.00 98.44 103 ASP A O 1
ATOM 832 N N . GLU A 1 104 ? -12.782 -5.893 -8.561 1.00 98.25 104 GLU A N 1
ATOM 833 C CA . GLU A 1 104 ? -12.285 -7.265 -8.739 1.00 98.25 104 GLU A CA 1
ATOM 834 C C . GLU A 1 104 ? -10.977 -7.492 -7.968 1.00 98.25 104 GLU A C 1
ATOM 836 O O . GLU A 1 104 ? -10.807 -8.520 -7.308 1.00 98.25 104 GLU A O 1
ATOM 841 N N . PHE A 1 105 ? -10.065 -6.512 -7.973 1.00 98.56 105 PHE A N 1
ATOM 842 C CA . PHE A 1 105 ? -8.854 -6.574 -7.156 1.00 98.56 105 PHE A CA 1
ATOM 843 C C . PHE A 1 105 ? -9.181 -6.646 -5.659 1.00 98.56 105 PHE A C 1
ATOM 845 O O . PHE A 1 105 ? -8.597 -7.463 -4.943 1.00 98.56 105 PHE A O 1
ATOM 852 N N . PHE A 1 106 ? -10.124 -5.833 -5.168 1.00 98.62 106 PHE A N 1
ATOM 853 C CA . PHE A 1 106 ? -10.546 -5.912 -3.769 1.00 98.62 106 PHE A CA 1
ATOM 854 C C . PHE A 1 106 ? -11.157 -7.273 -3.436 1.00 98.62 106 PHE A C 1
ATOM 856 O O . PHE A 1 106 ? -10.795 -7.843 -2.409 1.00 98.62 106 PHE A O 1
ATOM 863 N N . ASP A 1 107 ? -12.008 -7.830 -4.300 1.00 98.44 107 ASP A N 1
ATOM 864 C CA . ASP A 1 107 ? -12.573 -9.169 -4.096 1.00 98.44 107 ASP A CA 1
ATOM 865 C C . ASP A 1 107 ? -11.494 -10.252 -4.053 1.00 98.44 107 ASP A C 1
ATOM 867 O O . ASP A 1 107 ? -11.531 -11.133 -3.191 1.00 98.44 107 ASP A O 1
ATOM 871 N N . LEU A 1 108 ? -10.485 -10.155 -4.921 1.00 97.75 108 LEU A N 1
ATOM 872 C CA . LEU A 1 108 ? -9.362 -11.085 -4.944 1.00 97.75 108 LEU A CA 1
ATOM 873 C C . LEU A 1 108 ? -8.557 -11.036 -3.635 1.00 97.75 108 LEU A C 1
ATOM 875 O O . LEU A 1 108 ? -8.220 -12.086 -3.080 1.00 97.75 108 LEU A O 1
ATOM 879 N N . VAL A 1 109 ? -8.295 -9.838 -3.099 1.00 98.19 109 VAL A N 1
ATOM 880 C CA . VAL A 1 109 ? -7.650 -9.672 -1.786 1.00 98.19 109 VAL A CA 1
ATOM 881 C C . VAL A 1 109 ? -8.540 -10.228 -0.671 1.00 98.19 109 VAL A C 1
ATOM 883 O O . VAL A 1 109 ? -8.059 -10.980 0.170 1.00 98.19 109 VAL A O 1
ATOM 886 N N . ILE A 1 110 ? -9.838 -9.917 -0.660 1.00 98.06 110 ILE A N 1
ATOM 887 C CA . ILE A 1 110 ? -10.783 -10.356 0.382 1.00 98.06 110 ILE A CA 1
ATOM 888 C C . ILE A 1 110 ? -10.928 -11.883 0.419 1.00 98.06 110 ILE A C 1
ATOM 890 O O . ILE A 1 110 ? -10.948 -12.501 1.492 1.00 98.06 110 ILE A O 1
ATOM 894 N N . ALA A 1 111 ? -10.981 -12.519 -0.750 1.00 97.31 111 ALA A N 1
ATOM 895 C CA . ALA A 1 111 ? -11.071 -13.967 -0.858 1.00 97.31 111 ALA A CA 1
ATOM 896 C C . ALA A 1 111 ? -9.849 -14.662 -0.232 1.00 97.31 111 ALA A C 1
ATOM 898 O O . ALA A 1 111 ? -10.021 -15.651 0.484 1.00 97.31 111 ALA A O 1
ATOM 899 N N . ASN A 1 112 ? -8.646 -14.102 -0.414 1.00 96.50 112 ASN A N 1
ATOM 900 C CA . ASN A 1 112 ? -7.377 -14.778 -0.111 1.00 96.50 112 ASN A CA 1
ATOM 901 C C . ASN A 1 112 ? -6.613 -14.219 1.101 1.00 96.50 112 ASN A C 1
ATOM 903 O O . ASN A 1 112 ? -5.645 -14.824 1.555 1.00 96.50 112 ASN A O 1
ATOM 907 N N . TYR A 1 113 ? -7.053 -13.103 1.682 1.00 94.88 113 TYR A N 1
ATOM 908 C CA . TYR A 1 113 ? -6.511 -12.584 2.934 1.00 94.88 113 TYR A CA 1
ATOM 909 C C . TYR A 1 113 ? -7.274 -13.179 4.124 1.00 94.88 113 TYR A C 1
ATOM 911 O O . TYR A 1 113 ? -8.334 -12.701 4.532 1.00 94.88 113 TYR A O 1
ATOM 919 N N . ALA A 1 114 ? -6.749 -14.276 4.674 1.00 87.88 114 ALA A N 1
ATOM 920 C CA . ALA A 1 114 ? -7.308 -14.933 5.852 1.00 87.88 114 ALA A CA 1
ATOM 921 C C . ALA A 1 114 ? -7.006 -14.130 7.133 1.00 87.88 114 ALA A C 1
ATOM 923 O O . ALA A 1 114 ? -6.030 -14.388 7.835 1.00 87.88 114 ALA A O 1
ATOM 924 N N . ASN A 1 115 ? -7.853 -13.144 7.429 1.00 85.50 115 ASN A N 1
ATOM 925 C CA . ASN A 1 115 ? -7.807 -12.340 8.647 1.00 85.50 115 ASN A CA 1
ATOM 926 C C . ASN A 1 115 ? -9.197 -12.306 9.300 1.00 85.50 115 ASN A C 1
ATOM 928 O O . ASN A 1 115 ? -10.178 -12.002 8.630 1.00 85.50 115 ASN A O 1
ATOM 932 N N . GLY A 1 116 ? -9.283 -12.628 10.594 1.00 88.94 116 GLY A N 1
ATOM 933 C CA . GLY A 1 116 ? -10.546 -12.687 11.351 1.00 88.94 116 GLY A CA 1
ATOM 934 C C . GLY A 1 116 ? -10.980 -11.355 11.972 1.00 88.94 116 GLY A C 1
ATOM 935 O O . GLY A 1 116 ? -11.842 -11.338 12.841 1.00 88.94 116 GLY A O 1
ATOM 936 N N . GLU A 1 117 ? -10.354 -10.255 11.564 1.00 94.88 117 GLU A N 1
ATOM 937 C CA . GLU A 1 117 ? -10.558 -8.908 12.098 1.00 94.88 117 GLU A CA 1
ATOM 938 C C . GLU A 1 117 ? -10.921 -7.957 10.957 1.00 94.88 117 GLU A C 1
ATOM 940 O O . GLU A 1 117 ? -10.658 -8.260 9.793 1.00 94.88 117 GLU A O 1
ATOM 945 N N . ASN A 1 118 ? -11.457 -6.778 11.273 1.00 97.75 118 ASN A N 1
ATOM 946 C CA . ASN A 1 118 ? -11.725 -5.757 10.261 1.00 97.75 118 ASN A CA 1
ATOM 947 C C . ASN A 1 118 ? -10.408 -5.204 9.678 1.00 97.75 118 ASN A C 1
ATOM 949 O O . ASN A 1 118 ? -9.392 -5.088 10.374 1.00 97.75 118 ASN A O 1
ATOM 953 N N . TYR A 1 119 ? -10.414 -4.820 8.404 1.00 98.50 119 TYR A N 1
ATOM 954 C CA . TYR A 1 119 ? -9.242 -4.249 7.739 1.00 98.50 119 TYR A CA 1
ATOM 955 C C . TYR A 1 119 ? -9.624 -3.298 6.606 1.00 98.50 119 TYR A C 1
ATOM 957 O O . TYR A 1 119 ? -10.732 -3.314 6.081 1.00 98.50 119 TYR A O 1
ATOM 965 N N . TYR A 1 120 ? -8.679 -2.443 6.239 1.00 98.62 120 TYR A N 1
ATOM 966 C CA . TYR A 1 120 ? -8.805 -1.424 5.214 1.00 98.62 120 TYR A CA 1
ATOM 967 C C . TYR A 1 120 ? -7.737 -1.657 4.147 1.00 98.62 120 TYR A C 1
ATOM 969 O O . TYR A 1 120 ? -6.542 -1.657 4.447 1.00 98.62 120 TYR A O 1
ATOM 977 N N . ILE A 1 121 ? -8.174 -1.896 2.913 1.00 98.81 121 ILE A N 1
ATOM 978 C CA . ILE A 1 121 ? -7.313 -2.038 1.741 1.00 98.81 121 ILE A CA 1
ATOM 979 C C . ILE A 1 121 ? -7.191 -0.662 1.092 1.00 98.81 121 ILE A C 1
ATOM 981 O O . ILE A 1 121 ? -8.200 -0.012 0.823 1.00 98.81 121 ILE A O 1
ATOM 985 N N . ILE A 1 122 ? -5.966 -0.226 0.822 1.00 98.81 122 ILE A N 1
ATOM 986 C CA . ILE A 1 122 ? -5.670 1.011 0.101 1.00 98.81 122 ILE A CA 1
ATOM 987 C C . ILE A 1 122 ? -4.818 0.642 -1.106 1.00 98.81 122 ILE A C 1
ATOM 989 O O . ILE A 1 122 ? -3.764 0.038 -0.936 1.00 98.81 122 ILE A O 1
ATOM 993 N N . LEU A 1 123 ? -5.257 1.018 -2.301 1.00 98.88 123 LEU A N 1
ATOM 994 C CA . LEU A 1 123 ? -4.535 0.844 -3.554 1.00 98.88 123 LEU A CA 1
ATOM 995 C C . LEU A 1 123 ? -4.336 2.218 -4.192 1.00 98.88 123 LEU A C 1
ATOM 997 O O . LEU A 1 123 ? -5.302 2.946 -4.420 1.00 98.88 123 LEU A O 1
ATOM 1001 N N . VAL A 1 124 ? -3.089 2.583 -4.469 1.00 98.88 124 VAL A N 1
ATOM 1002 C CA . VAL A 1 124 ? -2.754 3.851 -5.124 1.00 98.88 124 VAL A CA 1
ATOM 1003 C C . VAL A 1 124 ? -2.004 3.627 -6.420 1.00 98.88 124 VAL A C 1
ATOM 1005 O O . VAL A 1 124 ? -1.273 2.646 -6.551 1.00 98.88 124 VAL A O 1
ATOM 1008 N N . HIS A 1 125 ? -2.175 4.570 -7.340 1.00 98.81 125 HIS A N 1
ATOM 1009 C CA . HIS A 1 125 ? -1.381 4.701 -8.552 1.00 98.81 125 HIS A CA 1
ATOM 1010 C C . HIS A 1 125 ? -0.568 5.989 -8.481 1.00 98.81 125 HIS A C 1
ATOM 1012 O O . HIS A 1 125 ? -1.063 7.015 -8.002 1.00 98.81 125 HIS A O 1
ATOM 1018 N N . ALA A 1 126 ? 0.677 5.919 -8.935 1.00 98.50 126 ALA A N 1
ATOM 1019 C CA . ALA A 1 126 ? 1.575 7.054 -9.001 1.00 98.50 126 ALA A CA 1
ATOM 1020 C C . ALA A 1 126 ? 2.453 6.983 -10.247 1.00 98.50 126 ALA A C 1
ATOM 1022 O O . ALA A 1 126 ? 2.878 5.903 -10.653 1.00 98.50 126 ALA A O 1
ATOM 1023 N N . SER A 1 127 ? 2.783 8.156 -10.784 1.00 97.19 127 SER A N 1
ATOM 1024 C CA . SER A 1 127 ? 3.681 8.333 -11.926 1.00 97.19 127 SER A CA 1
ATOM 1025 C C . SER A 1 127 ? 4.874 9.179 -11.498 1.00 97.19 127 SER A C 1
ATOM 1027 O O . SER A 1 127 ? 4.753 10.389 -11.332 1.00 97.19 127 SER A O 1
ATOM 1029 N N . TYR A 1 128 ? 6.021 8.548 -11.255 1.00 95.81 128 TYR A N 1
ATOM 1030 C CA . TYR A 1 128 ? 7.230 9.221 -10.785 1.00 95.81 128 TYR A CA 1
ATOM 1031 C C . TYR A 1 128 ? 8.196 9.514 -11.937 1.00 95.81 128 TYR A C 1
ATOM 1033 O O . TYR A 1 128 ? 8.785 8.593 -12.497 1.00 95.81 128 TYR A O 1
ATOM 1041 N N . ASP A 1 129 ? 8.401 10.793 -12.252 1.00 93.69 129 ASP A N 1
ATOM 1042 C CA . ASP A 1 129 ? 9.470 11.227 -13.154 1.00 93.69 129 ASP A CA 1
ATOM 1043 C C . ASP A 1 129 ? 10.828 11.030 -12.471 1.00 93.69 129 ASP A C 1
ATOM 1045 O O . ASP A 1 129 ? 11.186 11.742 -11.529 1.00 93.69 129 ASP A O 1
ATOM 1049 N N . VAL A 1 130 ? 11.594 10.036 -12.924 1.00 92.56 130 VAL A N 1
ATOM 1050 C CA . VAL A 1 130 ? 12.885 9.701 -12.321 1.00 92.56 130 VAL A CA 1
ATOM 1051 C C . VAL A 1 130 ? 13.913 10.736 -12.787 1.00 92.56 130 VAL A C 1
ATOM 1053 O O . VAL A 1 130 ? 14.187 10.807 -13.992 1.00 92.56 130 VAL A O 1
ATOM 1056 N N . PRO A 1 131 ? 14.505 11.541 -11.884 1.00 89.12 131 PRO A N 1
ATOM 1057 C CA . PRO A 1 131 ? 15.498 12.532 -12.271 1.00 89.12 131 PRO A CA 1
ATOM 1058 C C . PRO A 1 131 ? 16.783 11.837 -12.725 1.00 89.12 131 PRO A C 1
ATOM 1060 O O . PRO A 1 131 ? 17.158 10.782 -12.205 1.00 89.12 131 PRO A O 1
ATOM 1063 N N . GLY A 1 132 ? 17.489 12.437 -13.673 1.00 84.44 132 GLY A N 1
ATOM 1064 C CA . GLY A 1 132 ? 18.824 12.011 -14.070 1.00 84.44 132 GLY A CA 1
ATOM 1065 C C . GLY A 1 132 ? 19.803 12.251 -12.930 1.00 84.44 132 GLY A C 1
ATOM 1066 O O . GLY A 1 132 ? 19.628 13.159 -12.115 1.00 84.44 132 GLY A O 1
ATOM 1067 N N . VAL A 1 133 ? 20.844 11.431 -12.841 1.00 79.69 133 VAL A N 1
ATOM 1068 C CA . VAL A 1 133 ? 21.855 11.558 -11.786 1.00 79.69 133 VAL A CA 1
ATOM 1069 C C . VAL A 1 133 ? 23.225 11.669 -12.428 1.00 79.69 133 VAL A C 1
ATOM 1071 O O . VAL A 1 133 ? 23.622 10.839 -13.243 1.00 79.69 133 VAL A O 1
ATOM 1074 N N . THR A 1 134 ? 23.973 12.708 -12.061 1.00 75.88 134 THR A N 1
ATOM 1075 C CA . THR A 1 134 ? 25.358 12.862 -12.526 1.00 75.88 134 THR A CA 1
ATOM 1076 C C . THR A 1 134 ? 26.268 11.789 -11.923 1.00 75.88 134 THR A C 1
ATOM 1078 O O . THR A 1 134 ? 25.938 11.155 -10.922 1.00 75.88 134 THR A O 1
ATOM 1081 N N . LYS A 1 135 ? 27.475 11.617 -12.479 1.00 70.44 135 LYS A N 1
ATOM 1082 C CA . LYS A 1 135 ? 28.476 10.669 -11.945 1.00 70.44 135 LYS A CA 1
ATOM 1083 C C . LYS A 1 135 ? 28.827 10.907 -10.468 1.00 70.44 135 LYS A C 1
ATOM 1085 O O . LYS A 1 135 ? 29.233 9.963 -9.799 1.00 70.44 135 LYS A O 1
ATOM 1090 N N . ASP A 1 136 ? 28.633 12.131 -9.977 1.00 76.38 136 ASP A N 1
ATOM 1091 C CA . ASP A 1 136 ? 28.902 12.530 -8.592 1.00 76.38 136 ASP A CA 1
ATOM 1092 C C . ASP A 1 136 ? 27.671 12.397 -7.670 1.00 76.38 136 ASP A C 1
ATOM 1094 O O . ASP A 1 136 ? 27.719 12.793 -6.507 1.00 76.38 136 ASP A O 1
ATOM 1098 N N . GLY A 1 137 ? 26.561 11.830 -8.162 1.00 69.62 137 GLY A N 1
ATOM 1099 C CA . GLY A 1 137 ? 25.362 11.552 -7.363 1.00 69.62 137 GLY A CA 1
ATOM 1100 C C . GLY A 1 137 ? 24.414 12.741 -7.179 1.00 69.62 137 GLY A C 1
ATOM 1101 O O . GLY A 1 137 ? 23.537 12.684 -6.319 1.00 69.62 137 GLY A O 1
ATOM 1102 N N . ILE A 1 138 ? 24.585 13.816 -7.954 1.00 76.38 138 ILE A N 1
ATOM 1103 C CA . ILE A 1 138 ? 23.704 14.993 -7.913 1.00 76.38 138 ILE A CA 1
ATOM 1104 C C . ILE A 1 138 ? 22.499 14.746 -8.824 1.00 76.38 138 ILE A C 1
ATOM 1106 O O . ILE A 1 138 ? 22.689 14.485 -10.016 1.00 76.38 138 ILE A O 1
ATOM 1110 N N . GLU A 1 139 ? 21.292 14.840 -8.255 1.00 78.56 139 GLU A N 1
ATOM 1111 C CA . GLU A 1 139 ? 20.013 14.786 -8.976 1.00 78.56 139 GLU A CA 1
ATOM 1112 C C . GLU A 1 139 ? 19.881 16.014 -9.895 1.00 78.56 139 GLU A C 1
ATOM 1114 O O . GLU A 1 139 ? 20.075 17.153 -9.470 1.00 78.56 139 GLU A O 1
ATOM 1119 N N . MET A 1 140 ? 19.572 15.773 -11.167 1.00 78.62 140 MET A N 1
ATOM 1120 C CA . MET A 1 140 ? 19.279 16.788 -12.173 1.00 78.62 140 MET A CA 1
ATOM 1121 C C . MET A 1 140 ? 17.787 16.723 -12.486 1.00 78.62 140 MET A C 1
ATOM 1123 O O . MET A 1 140 ? 17.356 15.933 -13.324 1.00 78.62 140 MET A O 1
ATOM 1127 N N . GLU A 1 141 ? 17.000 17.548 -11.797 1.00 68.56 141 GLU A N 1
ATOM 1128 C CA . GLU A 1 141 ? 15.537 17.578 -11.951 1.00 68.56 141 GLU A CA 1
ATOM 1129 C C . GLU A 1 141 ? 15.108 17.904 -13.395 1.00 68.56 141 GLU A C 1
ATOM 1131 O O . GLU A 1 141 ? 14.140 17.336 -13.889 1.00 68.56 141 GLU A O 1
ATOM 1136 N N . ASP A 1 142 ? 15.890 18.716 -14.116 1.00 71.12 142 ASP A N 1
ATOM 1137 C CA . ASP A 1 142 ? 15.628 19.089 -15.517 1.00 71.12 142 ASP A CA 1
ATOM 1138 C C . ASP A 1 142 ? 15.969 17.989 -16.543 1.00 71.12 142 ASP A C 1
ATOM 1140 O O . ASP A 1 142 ? 15.731 18.154 -17.741 1.00 71.12 142 ASP A O 1
ATOM 1144 N N . ALA A 1 143 ? 16.561 16.877 -16.104 1.00 72.56 143 ALA A N 1
ATOM 1145 C CA . ALA A 1 143 ? 17.001 15.788 -16.968 1.00 72.56 143 ALA A CA 1
ATOM 1146 C C . ALA A 1 143 ? 16.342 14.473 -16.545 1.00 72.56 143 ALA A C 1
ATOM 1148 O O . ALA A 1 143 ? 17.029 13.565 -16.094 1.00 72.56 143 ALA A O 1
ATOM 1149 N N . SER A 1 144 ? 15.015 14.358 -16.654 1.00 76.00 144 SER A N 1
ATOM 1150 C CA . SER A 1 144 ? 14.351 13.068 -16.431 1.00 76.00 144 SER A CA 1
ATOM 1151 C C . SER A 1 144 ? 14.721 12.076 -17.536 1.00 76.00 144 SER A C 1
ATOM 1153 O O . SER A 1 144 ? 14.630 12.392 -18.723 1.00 76.00 144 SER A O 1
ATOM 1155 N N . GLU A 1 145 ? 15.162 10.882 -17.138 1.00 73.25 145 GLU A N 1
ATOM 1156 C CA . GLU A 1 145 ? 15.552 9.828 -18.081 1.00 73.25 145 GLU A CA 1
ATOM 1157 C C . GLU A 1 145 ? 14.394 8.874 -18.382 1.00 73.25 145 GLU A C 1
ATOM 1159 O O . GLU A 1 145 ? 14.273 8.424 -19.517 1.00 73.25 145 GLU A O 1
ATOM 1164 N N . ASN A 1 146 ? 13.539 8.582 -17.393 1.00 87.06 146 ASN A N 1
ATOM 1165 C CA . ASN A 1 146 ? 12.415 7.650 -17.512 1.00 87.06 146 ASN A CA 1
ATOM 1166 C C . ASN A 1 146 ? 11.279 8.002 -16.537 1.00 87.06 146 ASN A C 1
ATOM 1168 O O . ASN A 1 146 ? 11.514 8.578 -15.473 1.00 87.06 146 ASN A O 1
ATOM 1172 N N . VAL A 1 147 ? 10.060 7.567 -16.868 1.00 93.81 147 VAL A N 1
ATOM 1173 C CA . VAL A 1 147 ? 8.885 7.641 -15.986 1.00 93.81 147 VAL A CA 1
ATOM 1174 C C . VAL A 1 147 ? 8.649 6.276 -15.348 1.00 93.81 147 VAL A C 1
ATOM 1176 O O . VAL A 1 147 ? 8.604 5.253 -16.032 1.00 93.81 147 VAL A O 1
ATOM 1179 N N . TYR A 1 148 ? 8.506 6.258 -14.027 1.00 96.94 148 TYR A N 1
ATOM 1180 C CA . TYR A 1 148 ? 8.207 5.069 -13.246 1.00 96.94 148 TYR A CA 1
ATOM 1181 C C . TYR A 1 148 ? 6.764 5.115 -12.736 1.00 96.94 148 TYR A C 1
ATOM 1183 O O . TYR A 1 148 ? 6.458 5.761 -11.731 1.00 96.94 148 TYR A O 1
ATOM 1191 N N . GLU A 1 149 ? 5.879 4.414 -13.440 1.00 98.12 149 GLU A N 1
ATOM 1192 C CA . GLU A 1 149 ? 4.484 4.214 -13.040 1.00 98.12 149 GLU A CA 1
ATOM 1193 C C . GLU A 1 149 ? 4.357 2.972 -12.157 1.00 98.12 149 GLU A C 1
ATOM 1195 O O . GLU A 1 149 ? 4.888 1.906 -12.486 1.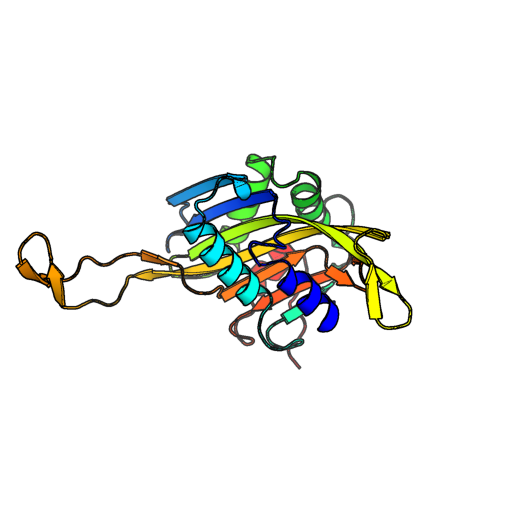00 98.12 149 GLU A O 1
ATOM 1200 N N . TYR A 1 150 ? 3.659 3.095 -11.028 1.00 98.69 150 TYR A N 1
ATOM 1201 C CA . TYR A 1 150 ? 3.522 1.994 -10.082 1.00 98.69 150 TYR A CA 1
ATOM 1202 C C . TYR A 1 150 ? 2.212 1.997 -9.305 1.00 98.69 150 TYR A C 1
ATOM 1204 O O . TYR A 1 150 ? 1.570 3.022 -9.075 1.00 98.69 150 TYR A O 1
ATOM 1212 N N . LEU A 1 151 ? 1.870 0.796 -8.854 1.00 98.88 151 LEU A N 1
ATOM 1213 C CA . LEU A 1 151 ? 0.866 0.516 -7.851 1.00 98.88 151 LEU A CA 1
ATOM 1214 C C . LEU A 1 151 ? 1.538 0.321 -6.495 1.00 98.88 151 LEU A C 1
ATOM 1216 O O . LEU A 1 151 ? 2.549 -0.377 -6.379 1.00 98.88 151 LEU A O 1
ATOM 1220 N N . LEU A 1 152 ? 0.935 0.884 -5.453 1.00 98.88 152 LEU A N 1
ATOM 1221 C CA . LEU A 1 152 ? 1.238 0.535 -4.069 1.00 98.88 152 LEU A CA 1
ATOM 1222 C C . LEU A 1 152 ? -0.057 0.119 -3.374 1.00 98.88 152 LEU A C 1
ATOM 1224 O O . LEU A 1 152 ? -1.028 0.874 -3.344 1.00 98.88 152 LEU A O 1
ATOM 1228 N N . CYS A 1 153 ? -0.054 -1.077 -2.796 1.00 98.88 153 CYS A N 1
ATOM 1229 C CA . CYS A 1 153 ? -1.149 -1.592 -1.990 1.00 98.88 153 CYS A CA 1
ATOM 1230 C C . CYS A 1 153 ? -0.734 -1.674 -0.519 1.00 98.88 153 CYS A C 1
ATOM 1232 O O . CYS A 1 153 ? 0.317 -2.230 -0.197 1.00 98.88 153 CYS A O 1
ATOM 1234 N N . SER A 1 154 ? -1.594 -1.201 0.376 1.00 98.81 154 SER A N 1
ATOM 1235 C CA . SER A 1 154 ? -1.445 -1.273 1.831 1.00 98.81 154 SER A CA 1
ATOM 1236 C C . SER A 1 154 ? -2.686 -1.920 2.440 1.00 98.81 154 SER A C 1
ATOM 1238 O O . SER A 1 154 ? -3.797 -1.445 2.221 1.00 98.81 154 SER A O 1
ATOM 1240 N N . ILE A 1 155 ? -2.507 -2.984 3.224 1.00 98.69 155 ILE A N 1
ATOM 1241 C CA . ILE A 1 155 ? -3.589 -3.636 3.973 1.00 98.69 155 ILE A CA 1
ATOM 1242 C C . ILE A 1 155 ? -3.394 -3.319 5.454 1.00 98.69 155 ILE A C 1
ATOM 1244 O O . ILE A 1 155 ? -2.447 -3.789 6.097 1.00 98.69 155 ILE A O 1
ATOM 1248 N N . CYS A 1 156 ? -4.286 -2.493 5.987 1.00 98.56 156 CYS A N 1
ATOM 1249 C CA . CYS A 1 156 ? -4.221 -1.948 7.334 1.00 98.56 156 CYS A CA 1
ATOM 1250 C C . CYS A 1 156 ? -5.282 -2.604 8.225 1.00 98.56 156 CYS A C 1
ATOM 1252 O O . CYS A 1 156 ? -6.461 -2.552 7.881 1.00 98.56 156 CYS A O 1
ATOM 1254 N N . PRO A 1 157 ? -4.923 -3.196 9.376 1.00 98.06 157 PRO A N 1
ATOM 1255 C CA . PRO A 1 157 ? -5.915 -3.609 10.364 1.00 98.06 157 PRO A CA 1
ATOM 1256 C C . PRO A 1 157 ? -6.772 -2.421 10.806 1.00 98.06 157 PRO A C 1
ATOM 1258 O O . PRO A 1 157 ? -6.277 -1.298 10.900 1.00 98.06 157 PRO A O 1
ATOM 1261 N N . VAL A 1 158 ? -8.041 -2.669 11.111 1.00 98.00 158 VAL A N 1
ATOM 1262 C CA . VAL A 1 158 ? -8.940 -1.665 11.681 1.00 98.00 158 VAL A CA 1
ATOM 1263 C C . VAL A 1 158 ? -9.422 -2.170 13.026 1.00 98.00 158 VAL A C 1
ATOM 1265 O O . VAL A 1 158 ? -10.123 -3.175 13.106 1.00 98.00 158 VAL A O 1
ATOM 1268 N N . THR A 1 159 ? -9.031 -1.485 14.097 1.00 96.31 159 THR A N 1
ATOM 1269 C CA . THR A 1 159 ? -9.313 -1.937 15.463 1.00 96.31 159 THR A CA 1
ATOM 1270 C C . THR A 1 159 ? -10.198 -0.953 16.203 1.00 96.31 159 THR A C 1
ATOM 1272 O O . THR A 1 159 ? -10.175 0.252 15.956 1.00 96.31 159 THR A O 1
ATOM 1275 N N . LEU A 1 160 ? -11.027 -1.471 17.105 1.00 94.94 160 LEU A N 1
ATOM 1276 C CA . LEU A 1 160 ? -11.887 -0.632 17.919 1.00 94.94 160 LEU A CA 1
ATOM 1277 C C . LEU A 1 160 ? -11.060 -0.020 19.050 1.00 94.94 160 LEU A C 1
ATOM 1279 O O . LEU A 1 160 ? -10.397 -0.745 19.799 1.00 94.94 160 LEU A O 1
ATOM 1283 N N . SER A 1 161 ? -11.142 1.299 19.212 1.00 93.00 161 SER A N 1
ATOM 1284 C CA . SER A 1 161 ? -10.398 2.020 20.244 1.00 93.00 161 SER A CA 1
ATOM 1285 C C . SER A 1 161 ? -10.616 1.419 21.640 1.00 93.00 161 SER A C 1
ATOM 1287 O O . SER A 1 161 ? -11.632 0.768 21.918 1.00 93.00 161 SER A O 1
ATOM 1289 N N . LYS A 1 162 ? -9.632 1.578 22.536 1.00 90.75 162 LYS A N 1
ATOM 1290 C CA . LYS A 1 162 ? -9.692 0.988 23.883 1.00 90.75 162 LYS A CA 1
ATOM 1291 C C . LYS A 1 162 ? -10.925 1.491 24.638 1.00 90.75 162 LYS A C 1
ATOM 1293 O O . LYS A 1 162 ? -11.198 2.690 24.651 1.00 90.75 162 LYS A O 1
ATOM 1298 N N . ALA A 1 163 ? -11.629 0.571 25.295 1.00 92.69 163 ALA A N 1
ATOM 1299 C CA . ALA A 1 163 ? -12.711 0.922 26.206 1.00 92.69 163 ALA A CA 1
ATOM 1300 C C . ALA A 1 163 ? -12.173 1.741 27.391 1.00 92.69 163 ALA A C 1
ATOM 1302 O O . ALA A 1 163 ? -11.030 1.555 27.820 1.00 92.69 163 ALA A O 1
ATOM 1303 N N . GLY A 1 164 ? -12.997 2.639 27.924 1.00 93.06 164 GLY A N 1
ATOM 1304 C CA . GLY A 1 164 ? -12.632 3.469 29.064 1.00 93.06 164 GLY A CA 1
ATOM 1305 C C . GLY A 1 164 ? -13.608 4.613 29.297 1.00 93.06 164 GLY A C 1
ATOM 1306 O O . GLY A 1 164 ? -14.589 4.770 28.573 1.00 93.06 164 GLY A O 1
ATOM 1307 N N . LEU A 1 165 ? -13.312 5.420 30.312 1.00 94.62 165 LEU A N 1
ATOM 1308 C CA . LEU A 1 165 ? -14.013 6.672 30.572 1.00 94.62 165 LEU A CA 1
ATOM 1309 C C . LEU A 1 165 ? -13.310 7.822 29.842 1.00 94.62 165 LEU A C 1
ATOM 1311 O O . LEU A 1 165 ? -12.079 7.872 29.800 1.00 94.62 165 LEU A O 1
ATOM 1315 N N . GLY A 1 166 ? -14.087 8.741 29.278 1.00 93.31 166 GLY A N 1
ATOM 1316 C CA . GLY A 1 166 ? -13.614 9.953 28.615 1.00 93.31 166 GLY A CA 1
ATOM 1317 C C . GLY A 1 166 ? -14.344 11.189 29.131 1.00 93.31 166 GLY A C 1
ATOM 1318 O O . GLY A 1 166 ? -15.444 11.092 29.673 1.00 93.31 166 GLY A O 1
ATOM 1319 N N . TYR A 1 167 ? -13.722 12.355 28.972 1.00 95.12 167 TYR A N 1
ATOM 1320 C CA . TYR A 1 167 ? -14.383 13.632 29.221 1.00 95.12 167 TYR A CA 1
ATOM 1321 C C . TYR A 1 167 ? -15.227 14.015 28.004 1.00 95.12 167 TYR A C 1
ATOM 1323 O O . TYR A 1 167 ? -14.693 14.162 26.907 1.00 95.12 167 TYR A O 1
ATOM 1331 N N . ASN A 1 168 ? -16.540 14.144 28.201 1.00 93.31 168 ASN A N 1
ATOM 1332 C CA . ASN A 1 168 ? -17.458 14.662 27.195 1.00 93.31 168 ASN A CA 1
ATOM 1333 C C . ASN A 1 168 ? -17.564 16.186 27.364 1.00 93.31 168 ASN A C 1
ATOM 1335 O O . ASN A 1 168 ? -18.145 16.653 28.346 1.00 93.31 168 ASN A O 1
ATOM 1339 N N . GLU A 1 169 ? -17.014 16.946 26.414 1.00 94.56 169 GLU A N 1
ATOM 1340 C CA . GLU A 1 169 ? -16.982 18.416 26.467 1.00 94.56 169 GLU A CA 1
ATOM 1341 C C . GLU A 1 169 ? -18.377 19.050 26.395 1.00 94.56 169 GLU A C 1
ATOM 1343 O O . GLU A 1 169 ? -18.623 20.057 27.055 1.00 94.56 169 GLU A O 1
ATOM 1348 N N . GLU A 1 170 ? -19.310 18.444 25.656 1.00 94.19 170 GLU A N 1
ATOM 1349 C CA . GLU A 1 170 ? -20.671 18.970 25.490 1.00 94.19 170 GLU A CA 1
ATOM 1350 C C . GLU A 1 170 ? -21.489 18.852 26.780 1.00 94.19 170 GLU A C 1
ATOM 1352 O O . GLU A 1 170 ? -22.244 19.756 27.140 1.00 94.19 170 GLU A O 1
ATOM 1357 N N . LYS A 1 171 ? -21.338 17.731 27.493 1.00 95.81 171 LYS A N 1
ATOM 1358 C CA . LYS A 1 171 ? -22.059 17.456 28.745 1.00 95.81 171 LYS A CA 1
ATOM 1359 C C . LYS A 1 171 ? -21.299 17.905 29.992 1.00 95.81 171 LYS A C 1
ATOM 1361 O O . LYS A 1 171 ? -21.898 17.958 31.065 1.00 95.81 171 LYS A O 1
ATOM 1366 N N . ASN A 1 172 ? -20.001 18.188 29.871 1.00 96.00 172 ASN A N 1
ATOM 1367 C CA . ASN A 1 172 ? -19.088 18.450 30.984 1.00 96.00 172 ASN A CA 1
ATOM 1368 C C . ASN A 1 172 ? -19.126 17.333 32.056 1.00 96.00 172 ASN A C 1
ATOM 1370 O O . ASN A 1 172 ? -19.236 17.593 33.256 1.00 96.00 172 ASN A O 1
ATOM 1374 N N . VAL A 1 173 ? -19.074 16.068 31.622 1.00 97.12 173 VAL A N 1
ATOM 1375 C CA . VAL A 1 173 ? -19.056 14.886 32.506 1.00 97.12 173 VAL A CA 1
ATOM 1376 C C . VAL A 1 173 ? -17.984 13.887 32.080 1.00 97.12 173 VAL A C 1
ATOM 1378 O O . VAL A 1 173 ? -17.554 13.865 30.927 1.00 97.12 173 VAL A O 1
ATOM 1381 N N . ILE A 1 174 ? -17.579 13.031 33.020 1.00 97.25 174 ILE A N 1
ATOM 1382 C CA . ILE A 1 174 ? -16.814 11.819 32.723 1.00 97.25 174 ILE A CA 1
ATOM 1383 C C . ILE A 1 174 ? -17.812 10.681 32.501 1.00 97.25 174 ILE A C 1
ATOM 1385 O O . ILE A 1 174 ? -18.537 10.313 33.425 1.00 97.25 174 ILE A O 1
ATOM 1389 N N . GLU A 1 175 ? -17.850 10.127 31.294 1.00 95.88 175 GLU A N 1
ATOM 1390 C CA . GLU A 1 175 ? -18.737 9.016 30.928 1.00 95.88 175 GLU A CA 1
ATOM 1391 C C . GLU A 1 175 ? -17.998 7.963 30.096 1.00 95.88 175 GLU A C 1
ATOM 1393 O O . GLU A 1 175 ? -16.823 8.131 29.762 1.00 95.88 175 GLU A O 1
ATOM 1398 N N . GLU A 1 176 ? -18.662 6.842 29.808 1.00 93.88 176 GLU A N 1
ATOM 1399 C CA . GLU A 1 176 ? -18.108 5.831 28.910 1.00 93.88 176 GLU A CA 1
ATOM 1400 C C . GLU A 1 176 ? -17.800 6.459 27.551 1.00 93.88 176 GLU A C 1
ATOM 1402 O O . GLU A 1 176 ? -18.624 7.147 26.948 1.00 93.88 176 GLU A O 1
ATOM 1407 N N . ARG A 1 177 ? -16.572 6.247 27.084 1.00 90.50 177 ARG A N 1
ATOM 1408 C CA . ARG A 1 177 ? -16.115 6.795 25.818 1.00 90.50 177 ARG A CA 1
ATOM 1409 C C . ARG A 1 177 ? -16.775 6.045 24.659 1.00 90.50 177 ARG A C 1
ATOM 1411 O O . ARG A 1 177 ? -16.659 4.824 24.565 1.00 90.50 177 ARG A O 1
ATOM 1418 N N . ASN A 1 178 ? -17.328 6.800 23.710 1.00 89.38 178 ASN A N 1
ATOM 1419 C CA . ASN A 1 178 ? -17.663 6.277 22.388 1.00 89.38 178 ASN A CA 1
ATOM 1420 C C . ASN A 1 178 ? -16.401 5.732 21.713 1.00 89.38 178 ASN A C 1
ATOM 1422 O O . ASN A 1 178 ? -15.371 6.410 21.629 1.00 89.38 178 ASN A O 1
ATOM 1426 N N . ARG A 1 179 ? -16.474 4.474 21.286 1.00 91.31 179 ARG A N 1
ATOM 1427 C CA . ARG A 1 179 ? -15.345 3.774 20.685 1.00 91.31 179 ARG A CA 1
ATOM 1428 C C . ARG A 1 179 ? -15.399 3.937 19.174 1.00 91.31 179 ARG A C 1
ATOM 1430 O O . ARG A 1 179 ? -16.443 3.726 18.567 1.00 91.31 179 ARG A O 1
ATOM 1437 N N . ASP A 1 180 ? -14.251 4.253 18.593 1.00 92.88 180 ASP A N 1
ATOM 1438 C CA . ASP A 1 180 ? -14.100 4.519 17.166 1.00 92.88 180 ASP A CA 1
ATOM 1439 C C . ASP A 1 180 ? -13.288 3.399 16.530 1.00 92.88 180 ASP A C 1
ATOM 1441 O O . ASP A 1 180 ? -12.344 2.885 17.142 1.00 92.88 180 ASP A O 1
ATOM 1445 N N . TRP A 1 181 ? -13.633 3.041 15.298 1.00 95.12 181 TRP A N 1
ATOM 1446 C CA . TRP A 1 181 ? -12.809 2.165 14.474 1.00 95.12 181 TRP A CA 1
ATOM 1447 C C . TRP A 1 181 ? -11.619 2.955 13.935 1.00 95.12 181 TRP A C 1
ATOM 1449 O O . TRP A 1 181 ? -11.790 3.980 13.278 1.00 95.12 181 TRP A O 1
ATOM 1459 N N . GLN A 1 182 ? -10.410 2.493 14.239 1.00 95.50 182 GLN A N 1
ATOM 1460 C CA . GLN A 1 182 ? -9.164 3.174 13.905 1.00 95.50 182 GLN A CA 1
ATOM 1461 C C . GLN A 1 182 ? -8.362 2.336 12.920 1.00 95.50 182 GLN A C 1
ATOM 1463 O O . GLN A 1 182 ? -8.130 1.151 13.154 1.00 95.50 182 GLN A O 1
ATOM 1468 N N . VAL A 1 183 ? -7.937 2.965 11.823 1.00 97.38 183 VAL A N 1
ATOM 1469 C CA . VAL A 1 183 ? -7.026 2.359 10.850 1.00 97.38 183 VAL A CA 1
ATOM 1470 C C . VAL A 1 183 ? -5.620 2.358 11.442 1.00 97.38 183 VAL A C 1
ATOM 1472 O O . VAL A 1 183 ? -5.061 3.410 11.750 1.00 97.38 183 VAL A O 1
ATOM 1475 N N . GLU A 1 184 ? -5.050 1.170 11.596 1.00 97.75 184 GLU A N 1
ATOM 1476 C CA . GLU A 1 184 ? -3.699 0.967 12.105 1.00 97.75 184 GLU A CA 1
ATOM 1477 C C . GLU A 1 184 ? -2.652 1.047 10.984 1.00 97.75 184 GLU A C 1
ATOM 1479 O O . GLU A 1 184 ? -2.958 1.117 9.793 1.00 97.75 184 GLU A O 1
ATOM 1484 N N . GLN A 1 185 ? -1.374 0.995 11.361 1.00 97.88 185 GLN A N 1
ATOM 1485 C CA . GLN A 1 185 ? -0.282 0.835 10.396 1.00 97.88 185 GLN A CA 1
ATOM 1486 C C . GLN A 1 185 ? -0.453 -0.438 9.544 1.00 97.88 185 GLN A C 1
ATOM 1488 O O . GLN A 1 185 ? -0.911 -1.459 10.070 1.00 97.88 185 GLN A O 1
ATOM 1493 N N . PRO A 1 186 ? 0.008 -0.431 8.278 1.00 98.19 186 PRO A N 1
ATOM 1494 C CA . PRO A 1 186 ? -0.115 -1.575 7.381 1.00 98.19 186 PRO A CA 1
ATOM 1495 C C . PRO A 1 186 ? 0.508 -2.836 7.985 1.00 98.19 186 PRO A C 1
ATOM 1497 O O . PRO A 1 186 ? 1.616 -2.819 8.533 1.00 98.19 186 PRO A O 1
ATOM 1500 N N . GLY A 1 187 ? -0.225 -3.942 7.884 1.00 97.50 187 GLY A N 1
ATOM 1501 C CA . GLY A 1 187 ? 0.235 -5.274 8.266 1.00 97.50 187 GLY A CA 1
ATOM 1502 C C . GLY A 1 187 ? 0.867 -6.026 7.098 1.00 97.50 187 GLY A C 1
ATOM 1503 O O . GLY A 1 187 ? 1.813 -6.792 7.315 1.00 97.50 187 GLY A O 1
ATOM 1504 N N . LYS A 1 188 ? 0.351 -5.779 5.888 1.00 98.06 188 LYS A N 1
ATOM 1505 C CA . LYS A 1 188 ? 0.794 -6.330 4.603 1.00 98.06 188 LYS A CA 1
ATOM 1506 C C . LYS A 1 188 ? 0.716 -5.256 3.524 1.00 98.06 188 LYS A C 1
ATOM 1508 O O . LYS A 1 188 ? 0.026 -4.249 3.691 1.00 98.06 188 LYS A O 1
ATOM 1513 N N . GLY A 1 189 ? 1.402 -5.478 2.418 1.00 98.19 189 GLY A N 1
ATOM 1514 C CA . GLY A 1 189 ? 1.287 -4.631 1.243 1.00 98.19 189 GLY A CA 1
ATOM 1515 C C . GLY A 1 189 ? 2.236 -5.063 0.146 1.00 98.19 189 GLY A C 1
ATOM 1516 O O . GLY A 1 189 ? 3.023 -5.988 0.330 1.00 98.19 189 GLY A O 1
ATOM 1517 N N . PHE A 1 190 ? 2.172 -4.392 -0.992 1.00 98.56 190 PHE A N 1
ATOM 1518 C CA . PHE A 1 190 ? 3.121 -4.612 -2.070 1.00 98.56 190 PHE A CA 1
ATOM 1519 C C . PHE A 1 190 ? 3.290 -3.361 -2.923 1.00 98.56 190 PHE A C 1
ATOM 1521 O O . PHE A 1 190 ? 2.425 -2.486 -2.934 1.00 98.56 190 PHE A O 1
ATOM 1528 N N . LEU A 1 191 ? 4.399 -3.309 -3.650 1.00 98.69 191 LEU A N 1
ATOM 1529 C CA . LEU A 1 191 ? 4.680 -2.341 -4.698 1.00 98.69 191 LEU A CA 1
ATOM 1530 C C . LEU A 1 191 ? 4.983 -3.099 -5.993 1.00 98.69 191 LEU A C 1
ATOM 1532 O O . LEU A 1 191 ? 5.826 -3.997 -5.992 1.00 98.69 191 LEU A O 1
ATOM 1536 N N . PHE A 1 192 ? 4.270 -2.751 -7.061 1.00 98.56 192 PHE A N 1
ATOM 1537 C CA . PHE A 1 192 ? 4.412 -3.350 -8.387 1.00 98.56 192 PHE A CA 1
ATOM 1538 C C . PHE A 1 192 ? 4.334 -2.263 -9.465 1.00 98.56 192 PHE A C 1
ATOM 1540 O O . PHE A 1 192 ? 3.439 -1.419 -9.384 1.00 98.56 192 PHE A O 1
ATOM 1547 N N . PRO A 1 193 ? 5.179 -2.290 -10.505 1.00 98.31 193 PRO A N 1
ATOM 1548 C CA . PRO A 1 193 ? 6.341 -3.167 -10.709 1.00 98.31 193 PRO A CA 1
ATOM 1549 C C . PRO A 1 193 ? 7.436 -2.926 -9.662 1.00 98.31 193 PRO A C 1
ATOM 1551 O O . PRO A 1 193 ? 7.275 -2.088 -8.779 1.00 98.31 193 PRO A O 1
ATOM 1554 N N . ALA A 1 194 ? 8.530 -3.683 -9.692 1.00 97.62 194 ALA A N 1
ATOM 1555 C CA . ALA A 1 194 ? 9.701 -3.379 -8.880 1.00 97.62 194 ALA A CA 1
ATOM 1556 C C . ALA A 1 194 ? 10.467 -2.182 -9.469 1.00 97.62 194 ALA A C 1
ATOM 1558 O O . ALA A 1 194 ? 10.519 -1.993 -10.681 1.00 97.62 194 ALA A O 1
ATOM 1559 N N . PHE A 1 195 ? 11.120 -1.395 -8.608 1.00 97.12 195 PHE A N 1
ATOM 1560 C CA . PHE A 1 195 ? 12.024 -0.323 -9.036 1.00 97.12 195 PHE A CA 1
ATOM 1561 C C . PHE A 1 195 ? 13.481 -0.795 -8.933 1.00 97.12 195 PHE A C 1
ATOM 1563 O O . PHE A 1 195 ? 14.051 -0.859 -7.835 1.00 97.12 195 PHE A O 1
ATOM 1570 N N . ILE A 1 196 ? 14.073 -1.181 -10.064 1.00 93.69 196 ILE A N 1
ATOM 1571 C CA . ILE A 1 196 ? 15.433 -1.736 -10.169 1.00 93.69 196 ILE A CA 1
ATOM 1572 C C . ILE A 1 196 ? 16.231 -0.881 -11.145 1.00 93.69 196 ILE A C 1
ATOM 1574 O O . ILE A 1 196 ? 15.719 -0.484 -12.183 1.00 93.69 196 ILE A O 1
ATOM 1578 N N . ASP A 1 197 ? 17.469 -0.547 -10.774 1.00 90.50 197 ASP A N 1
ATOM 1579 C CA . ASP A 1 197 ? 18.366 0.288 -11.583 1.00 90.50 197 ASP A CA 1
ATOM 1580 C C . ASP A 1 197 ? 17.707 1.579 -12.093 1.00 90.50 197 ASP A C 1
ATOM 1582 O O . ASP A 1 197 ? 17.935 2.032 -13.211 1.00 90.50 197 ASP A O 1
ATOM 1586 N N . ARG A 1 198 ? 16.891 2.183 -11.218 1.00 91.88 198 ARG A N 1
ATOM 1587 C CA . ARG A 1 198 ? 16.120 3.407 -11.468 1.00 91.88 198 ARG A CA 1
ATOM 1588 C C . ARG A 1 198 ? 15.099 3.295 -12.614 1.00 91.88 198 ARG A C 1
ATOM 1590 O O . ARG A 1 198 ? 14.714 4.305 -13.196 1.00 91.88 198 ARG A O 1
ATOM 1597 N N . ALA A 1 199 ? 14.633 2.085 -12.908 1.00 92.50 199 ALA A N 1
ATOM 1598 C CA . ALA A 1 199 ? 13.630 1.797 -13.922 1.00 92.50 199 ALA A CA 1
ATOM 1599 C C . ALA A 1 199 ? 12.568 0.808 -13.411 1.00 92.50 199 ALA A C 1
ATOM 1601 O O . ALA A 1 199 ? 12.693 0.207 -12.340 1.00 92.50 199 ALA A O 1
ATOM 1602 N N . SER A 1 200 ? 11.502 0.676 -14.197 1.00 95.69 200 SER A N 1
ATOM 1603 C CA . SER A 1 200 ? 10.441 -0.306 -13.989 1.00 95.69 200 SER A CA 1
ATOM 1604 C C . SER A 1 200 ? 10.919 -1.708 -14.364 1.00 95.69 200 SER A C 1
ATOM 1606 O O . SER A 1 200 ? 11.382 -1.915 -15.485 1.00 95.69 200 SER A O 1
ATOM 1608 N N . ASP A 1 201 ? 10.759 -2.665 -13.453 1.00 96.69 201 ASP A N 1
ATOM 1609 C CA . ASP A 1 201 ? 10.920 -4.092 -13.720 1.00 96.69 201 ASP A CA 1
ATOM 1610 C C . ASP A 1 201 ? 9.595 -4.815 -13.456 1.00 96.69 201 ASP A C 1
ATOM 1612 O O . ASP A 1 201 ? 9.178 -5.001 -12.310 1.00 96.69 201 ASP A O 1
ATOM 1616 N N . ILE A 1 202 ? 8.915 -5.199 -14.538 1.00 96.38 202 ILE A N 1
ATOM 1617 C CA . ILE A 1 202 ? 7.608 -5.861 -14.483 1.00 96.38 202 ILE A CA 1
ATOM 1618 C C . ILE A 1 202 ? 7.695 -7.315 -14.012 1.00 96.38 202 ILE A C 1
ATOM 1620 O O . ILE A 1 202 ? 6.683 -7.865 -13.587 1.00 96.38 202 ILE A O 1
ATOM 1624 N N . HIS A 1 203 ? 8.875 -7.931 -14.056 1.00 95.56 203 HIS A N 1
ATOM 1625 C CA . HIS A 1 203 ? 9.086 -9.337 -13.699 1.00 95.56 203 HIS A CA 1
ATOM 1626 C C . HIS A 1 203 ? 9.180 -9.545 -12.184 1.00 95.56 203 HIS A C 1
ATOM 1628 O O . HIS A 1 203 ? 9.096 -10.670 -11.687 1.00 95.56 203 HIS A O 1
ATOM 1634 N N . GLU A 1 204 ? 9.319 -8.455 -11.428 1.00 95.31 204 GLU A N 1
ATOM 1635 C CA . GLU A 1 204 ? 9.398 -8.469 -9.976 1.00 95.31 204 GLU A CA 1
ATOM 1636 C C . GLU A 1 204 ? 8.407 -7.503 -9.323 1.00 95.31 204 GLU A C 1
ATOM 1638 O O . GLU A 1 204 ? 7.951 -6.512 -9.893 1.00 95.31 204 GLU A O 1
ATOM 1643 N N . LEU A 1 205 ? 8.127 -7.769 -8.053 1.00 96.62 205 LEU A N 1
ATOM 1644 C CA . LEU A 1 205 ? 7.452 -6.859 -7.141 1.00 96.62 205 LEU A CA 1
ATOM 1645 C C . LEU A 1 205 ? 8.142 -6.857 -5.782 1.00 96.62 205 LEU A C 1
ATOM 1647 O O . LEU A 1 205 ? 8.909 -7.761 -5.432 1.00 96.62 205 LEU A O 1
ATOM 1651 N N . LEU A 1 206 ? 7.838 -5.841 -4.982 1.00 97.50 206 LEU A N 1
ATOM 1652 C CA . LEU A 1 206 ? 8.245 -5.786 -3.587 1.00 97.50 206 LEU A CA 1
ATOM 1653 C C . LEU A 1 206 ? 7.056 -6.099 -2.687 1.00 97.50 206 LEU A C 1
AT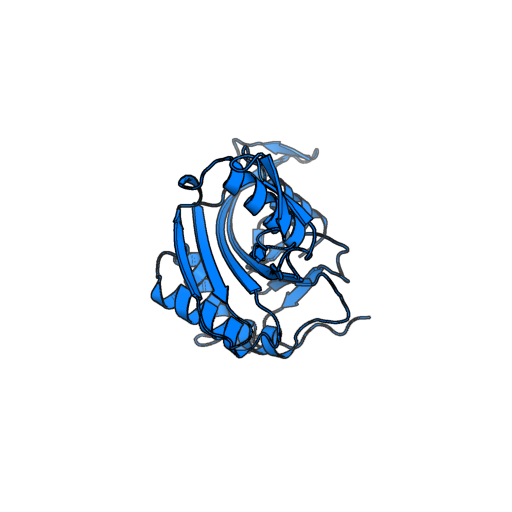OM 1655 O O . LEU A 1 206 ? 6.103 -5.330 -2.637 1.00 97.50 206 LEU A O 1
ATOM 1659 N N . TYR A 1 207 ? 7.136 -7.183 -1.928 1.00 97.62 207 TYR A N 1
ATOM 1660 C CA . TYR A 1 207 ? 6.143 -7.545 -0.928 1.00 97.62 207 TYR A CA 1
ATOM 1661 C C . TYR A 1 207 ? 6.557 -7.057 0.458 1.00 97.62 207 TYR A C 1
ATOM 1663 O O . TYR A 1 207 ? 7.711 -7.204 0.862 1.00 97.62 207 TYR A O 1
ATOM 1671 N N . PHE A 1 208 ? 5.607 -6.504 1.203 1.00 98.00 208 PHE A N 1
ATOM 1672 C CA . PHE A 1 208 ? 5.784 -6.054 2.573 1.00 98.00 208 PHE A CA 1
ATOM 1673 C C . PHE A 1 208 ? 4.994 -6.915 3.553 1.00 98.00 208 PHE A C 1
ATOM 1675 O O . PHE A 1 208 ? 3.793 -7.137 3.401 1.00 98.00 208 PHE A O 1
ATOM 1682 N N . THR A 1 209 ? 5.657 -7.288 4.644 1.00 97.00 209 THR A N 1
ATOM 1683 C CA . THR A 1 209 ? 5.018 -7.806 5.847 1.00 97.00 209 THR A CA 1
ATOM 1684 C C . THR A 1 209 ? 5.571 -7.135 7.103 1.00 97.00 209 THR A C 1
ATOM 1686 O O . THR A 1 209 ? 6.783 -7.033 7.329 1.00 97.00 209 THR A O 1
ATOM 1689 N N . LYS A 1 210 ? 4.668 -6.717 7.993 1.00 96.81 210 LYS A N 1
ATOM 1690 C CA . LYS A 1 210 ? 5.038 -6.233 9.330 1.00 96.81 210 LYS A CA 1
ATOM 1691 C C . LYS A 1 210 ? 5.614 -7.354 10.205 1.00 96.81 210 LYS A C 1
ATOM 1693 O O . LYS A 1 210 ? 6.519 -7.102 10.999 1.00 96.81 210 LYS A O 1
ATOM 1698 N N . LYS A 1 211 ? 5.107 -8.578 10.040 1.00 94.88 211 LYS A N 1
ATOM 1699 C CA . LYS A 1 211 ? 5.484 -9.782 10.791 1.00 94.88 211 LYS A CA 1
ATOM 1700 C C . LYS A 1 211 ? 6.032 -10.840 9.821 1.00 94.88 211 LYS A C 1
ATOM 1702 O O . LYS A 1 211 ? 5.246 -11.426 9.080 1.00 94.88 211 LYS A O 1
ATOM 1707 N N . PRO A 1 212 ? 7.357 -11.046 9.763 1.00 90.81 212 PRO A N 1
ATOM 1708 C CA . PRO A 1 212 ? 8.001 -11.943 8.793 1.00 90.81 212 PRO A CA 1
ATOM 1709 C C . PRO A 1 212 ? 7.550 -13.406 8.851 1.00 90.81 212 PRO A C 1
ATOM 1711 O O . PRO A 1 212 ? 7.676 -14.122 7.869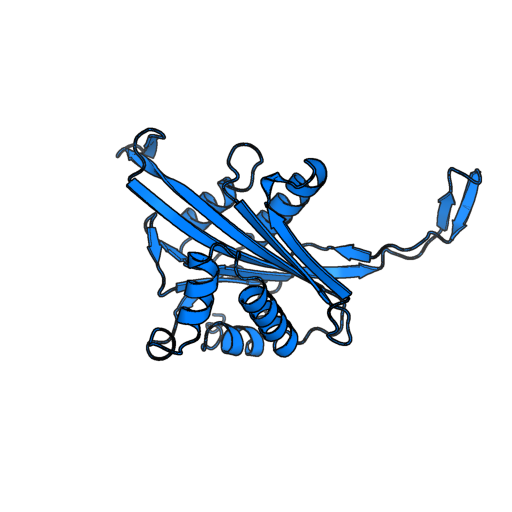 1.00 90.81 212 PRO A O 1
ATOM 1714 N N . ASP A 1 213 ? 7.024 -13.834 9.992 1.00 89.62 213 ASP A N 1
ATOM 1715 C CA . ASP A 1 213 ? 6.434 -15.147 10.254 1.00 89.62 213 ASP A CA 1
ATOM 1716 C C . ASP A 1 213 ? 4.980 -15.286 9.761 1.00 89.62 213 ASP A C 1
ATOM 1718 O O . ASP A 1 213 ? 4.468 -16.395 9.646 1.00 89.62 213 ASP A O 1
ATOM 1722 N N . GLU A 1 214 ? 4.323 -14.179 9.406 1.00 91.38 214 GLU A N 1
ATOM 1723 C CA . GLU A 1 214 ? 2.965 -14.142 8.856 1.00 91.38 214 GLU A CA 1
ATOM 1724 C C . GLU A 1 214 ? 3.019 -13.571 7.428 1.00 91.38 214 GLU A C 1
ATOM 1726 O O . GLU A 1 214 ? 2.876 -12.362 7.226 1.00 91.38 214 GLU A O 1
ATOM 1731 N N . LEU A 1 215 ? 3.267 -14.420 6.424 1.00 91.06 215 LEU A N 1
ATOM 1732 C CA . LEU A 1 215 ? 3.401 -13.992 5.020 1.00 91.06 215 LEU A CA 1
ATOM 1733 C C . LEU A 1 215 ? 2.090 -13.995 4.226 1.00 91.06 215 LEU A C 1
ATOM 1735 O O . LEU A 1 215 ? 2.007 -13.255 3.254 1.00 91.06 215 LEU A O 1
ATOM 1739 N N . HIS A 1 216 ? 1.077 -14.761 4.646 1.00 92.25 216 HIS A N 1
ATOM 1740 C CA . HIS A 1 216 ? -0.122 -15.094 3.851 1.00 92.25 216 HIS A CA 1
ATOM 1741 C C . HIS A 1 216 ? 0.236 -15.668 2.473 1.00 92.25 216 HIS A C 1
ATOM 1743 O O . HIS A 1 216 ? 0.055 -14.995 1.455 1.00 92.25 216 HIS A O 1
ATOM 1749 N N . PRO A 1 217 ? 0.766 -16.906 2.433 1.00 93.00 217 PRO A N 1
ATOM 1750 C CA . PRO A 1 217 ? 1.078 -17.579 1.178 1.00 93.00 217 PRO A CA 1
ATOM 1751 C C . PRO A 1 217 ? -0.128 -17.662 0.242 1.00 93.00 217 PRO A C 1
ATOM 1753 O O . PRO A 1 217 ? 0.059 -17.456 -0.950 1.00 93.00 217 PRO A O 1
ATOM 1756 N N . GLU A 1 218 ? -1.348 -17.866 0.758 1.00 93.50 218 GLU A N 1
ATOM 1757 C CA . GLU A 1 218 ? -2.542 -17.967 -0.093 1.00 93.50 218 GLU A CA 1
ATOM 1758 C C . GLU A 1 218 ? -2.811 -16.658 -0.848 1.00 93.50 218 GLU A C 1
ATOM 1760 O O . GLU A 1 218 ? -3.188 -16.664 -2.017 1.00 93.50 218 GLU A O 1
ATOM 1765 N N . MET A 1 219 ? -2.571 -15.515 -0.198 1.00 94.75 219 MET A N 1
ATOM 1766 C CA . MET A 1 219 ? -2.711 -14.201 -0.823 1.00 94.75 219 MET A CA 1
ATOM 1767 C C . MET A 1 219 ? -1.616 -13.953 -1.867 1.00 94.75 219 MET A C 1
ATOM 1769 O O . MET A 1 219 ? -1.909 -13.429 -2.937 1.00 94.75 219 MET A O 1
ATOM 1773 N N . ILE A 1 220 ? -0.367 -14.329 -1.572 1.00 95.25 220 ILE A N 1
ATOM 1774 C CA . ILE A 1 220 ? 0.761 -14.194 -2.510 1.00 95.25 220 ILE A CA 1
ATOM 1775 C C . ILE A 1 220 ? 0.519 -15.059 -3.754 1.00 95.25 220 ILE A C 1
ATOM 1777 O O . ILE A 1 220 ? 0.677 -14.576 -4.873 1.00 95.25 220 ILE A O 1
ATOM 1781 N N . GLU A 1 221 ? 0.074 -16.299 -3.573 1.00 94.81 221 GLU A N 1
ATOM 1782 C CA . GLU A 1 221 ? -0.247 -17.212 -4.669 1.00 94.81 221 GLU A CA 1
ATOM 1783 C C . GLU A 1 221 ? -1.425 -16.694 -5.499 1.00 94.81 221 GLU A C 1
ATOM 1785 O O . GLU A 1 221 ? -1.345 -16.627 -6.722 1.00 94.81 221 GLU A O 1
ATOM 1790 N N . ALA A 1 222 ? -2.502 -16.237 -4.859 1.00 94.56 222 ALA A N 1
ATOM 1791 C CA . ALA A 1 222 ? -3.669 -15.747 -5.582 1.00 94.56 222 ALA A CA 1
ATOM 1792 C C . ALA A 1 222 ? -3.402 -14.461 -6.384 1.00 94.56 222 ALA A C 1
ATOM 1794 O O . ALA A 1 222 ? -3.941 -14.311 -7.486 1.00 94.56 222 ALA A O 1
ATOM 1795 N N . LEU A 1 223 ? -2.599 -13.542 -5.833 1.00 95.12 223 LEU A N 1
ATOM 1796 C CA . LEU A 1 223 ? -2.300 -12.245 -6.449 1.00 95.12 223 LEU A CA 1
ATOM 1797 C C . LEU A 1 223 ? -1.148 -12.301 -7.452 1.00 95.12 223 LEU A C 1
ATOM 1799 O O . LEU A 1 223 ? -1.150 -11.520 -8.398 1.00 95.12 223 LEU A O 1
ATOM 1803 N N . PHE A 1 224 ? -0.162 -13.172 -7.237 1.00 94.88 224 PHE A N 1
ATOM 1804 C CA . PHE A 1 224 ? 1.101 -13.150 -7.984 1.00 94.88 224 PHE A CA 1
ATOM 1805 C C . PHE A 1 224 ? 1.468 -14.500 -8.613 1.00 94.88 224 PHE A C 1
ATOM 1807 O O . PHE A 1 224 ? 2.474 -14.587 -9.312 1.00 94.88 224 PHE A O 1
ATOM 1814 N N . GLY A 1 225 ? 0.677 -15.547 -8.359 1.00 91.69 225 GLY A N 1
ATOM 1815 C CA . GLY A 1 225 ? 0.867 -16.890 -8.914 1.00 91.69 225 GLY A CA 1
ATOM 1816 C C . GLY A 1 225 ? 2.132 -17.591 -8.425 1.00 91.69 225 GLY A C 1
ATOM 1817 O O . GLY A 1 225 ? 2.657 -18.474 -9.090 1.00 91.69 225 GLY A O 1
ATOM 1818 N N . THR A 1 226 ? 2.660 -17.188 -7.268 1.00 89.88 226 THR A N 1
ATOM 1819 C CA . THR A 1 226 ? 3.923 -17.708 -6.732 1.00 89.88 226 THR A CA 1
ATOM 1820 C C . THR A 1 226 ? 3.828 -18.019 -5.248 1.00 89.88 226 THR A C 1
ATOM 1822 O O . THR A 1 226 ? 2.919 -17.571 -4.552 1.00 89.88 226 THR A O 1
ATOM 1825 N N . VAL A 1 227 ? 4.793 -18.783 -4.747 1.00 82.69 227 VAL A N 1
ATOM 1826 C CA . VAL A 1 227 ? 4.929 -19.059 -3.316 1.00 82.69 227 VAL A CA 1
ATOM 1827 C C . VAL A 1 227 ? 5.852 -18.024 -2.671 1.00 82.69 227 VAL A C 1
ATOM 1829 O O . VAL A 1 227 ? 6.762 -17.512 -3.330 1.00 82.69 227 VAL A O 1
ATOM 1832 N N . PRO A 1 228 ? 5.671 -17.697 -1.378 1.00 73.06 228 PRO A N 1
ATOM 1833 C CA . PRO A 1 228 ? 6.572 -16.774 -0.706 1.00 73.06 228 PRO A CA 1
ATOM 1834 C C . PRO A 1 228 ? 8.011 -17.305 -0.757 1.00 73.06 228 PRO A C 1
ATOM 1836 O O . PRO A 1 228 ? 8.215 -18.513 -0.583 1.00 73.06 228 PRO A O 1
ATOM 1839 N N . PRO A 1 229 ? 9.022 -16.438 -0.942 1.00 68.88 229 PRO A N 1
ATOM 1840 C CA . PRO A 1 229 ? 10.406 -16.869 -0.841 1.00 68.88 229 PRO A CA 1
ATOM 1841 C C . PRO A 1 229 ? 10.641 -17.462 0.554 1.00 68.88 229 PRO A C 1
ATOM 1843 O O . PRO A 1 229 ? 10.235 -16.874 1.559 1.00 68.88 229 PRO A O 1
ATOM 1846 N N . LEU A 1 230 ? 11.263 -18.646 0.611 1.00 57.03 230 LEU A N 1
ATOM 1847 C CA . LEU A 1 230 ? 11.593 -19.311 1.872 1.00 57.03 230 LEU A CA 1
ATOM 1848 C C . LEU A 1 230 ? 12.389 -18.335 2.743 1.00 57.03 230 LEU A C 1
ATOM 1850 O O . LEU A 1 230 ? 13.454 -17.866 2.339 1.00 57.03 230 LEU A O 1
ATOM 1854 N N . SER A 1 231 ? 11.867 -18.014 3.927 1.00 51.38 231 SER A N 1
ATOM 1855 C CA . SER A 1 231 ? 12.582 -17.194 4.898 1.00 51.38 231 SER A CA 1
ATOM 1856 C C . SER A 1 231 ? 13.834 -17.950 5.342 1.00 51.38 231 SER A C 1
ATOM 1858 O O . SER A 1 231 ? 13.720 -18.985 6.004 1.00 51.38 231 SER A O 1
ATOM 1860 N N . SER A 1 232 ? 15.005 -17.463 4.936 1.00 44.50 232 SER A N 1
ATOM 1861 C CA . SER A 1 232 ? 16.314 -17.945 5.394 1.00 44.50 232 SER A CA 1
ATOM 1862 C C . SER A 1 232 ? 16.576 -17.602 6.854 1.00 44.50 232 SER A C 1
ATOM 1864 O O . SER A 1 232 ? 16.250 -16.451 7.231 1.00 44.50 232 SER A O 1
#